Protein AF-A0A963XF82-F1 (afdb_monomer_lite)

Foldseek 3Di:
DLVVLQVLLVLQVVLQCCCCPVVVDHSCQLFFDDPVLLQVLLVVQQVVLLVVLLVLLVVLVVDPLKAFADDPVVLVVCCVRVLVSLLSNLVSLCSPLQSHQLVVQVVPDVDCCRSQQVSQLVQLVVQQDCVQQPLCSVVSSVVSSVLSSVQNVSCVVSRGSSNSSSSSSSVCCSQAAREHDPPPNNNSYRMYGDDDNPVVPCPVSPD

Secondary structure (DSSP, 8-state):
-HHHHHHTHHHHHHHHHHHHHTT---GGGGT-S-HHHHHHHHHHHHHHHHHHHHHHHHHHTTSTTEEE-S-HHHHHHHHHHHHHHHHHHHHHHHIIIIIIIIHHHHTT---HIIIIIHHHHHHHHTT--HHHHGGGHHHHHHHHHHHHHHHHHHHHHHSSSHHHHHHHHHHHHIIIIIEEETTBS-TT-SEEE---TTSSSGGGG--

Sequence (207 aa):
MLTVLYSFGGLALGAMAAVRLVHGRRAGTLFGPDPRAAWRDFVTVVLPLLGFQAFLGALALSDPAVKPGLTLWSFIGYLPFALPGILVQCAAEELVFRGYLQQQLAARVRTPMVWMGLPSAIFAFGHYLPEDFGAGALMIVLWAFVFGCLAADLTARTGSIGAAVAFHMANNVSAMLIVGLAGNLDGLALWTLEVDFDSGEQFAVLL

Structure (mmCIF, N/CA/C/O backbone):
data_AF-A0A963XF82-F1
#
_entry.id   AF-A0A963XF82-F1
#
loop_
_atom_site.group_PDB
_atom_site.id
_atom_site.type_symbol
_atom_site.label_atom_id
_atom_site.label_alt_id
_atom_site.label_comp_id
_atom_site.label_asym_id
_atom_site.label_entity_id
_atom_site.label_seq_id
_atom_site.pdbx_PDB_ins_code
_atom_site.Cartn_x
_atom_site.Cartn_y
_atom_site.Cartn_z
_atom_site.occupancy
_atom_site.B_iso_or_equiv
_atom_site.auth_seq_id
_atom_site.auth_comp_id
_atom_site.auth_asym_id
_atom_site.auth_atom_id
_atom_site.pdbx_PDB_model_num
ATOM 1 N N . MET A 1 1 ? -0.158 5.790 -14.497 1.00 88.88 1 MET A N 1
ATOM 2 C CA . MET A 1 1 ? 0.234 5.286 -13.163 1.00 88.88 1 MET A CA 1
ATOM 3 C C . MET A 1 1 ? 0.001 6.296 -12.040 1.00 88.88 1 MET A C 1
ATOM 5 O O . MET A 1 1 ? -0.862 6.034 -11.218 1.00 88.88 1 MET A O 1
ATOM 9 N N . LEU A 1 2 ? 0.668 7.461 -12.009 1.00 94.44 2 LEU A N 1
ATOM 10 C CA . LEU A 1 2 ? 0.490 8.443 -10.916 1.00 94.44 2 LEU A CA 1
ATOM 11 C C . LEU A 1 2 ? -0.980 8.834 -10.673 1.00 94.44 2 LEU A C 1
ATOM 13 O O . LEU A 1 2 ? -1.448 8.782 -9.541 1.00 94.44 2 LEU A O 1
ATOM 17 N N . THR A 1 3 ? -1.740 9.141 -11.729 1.00 94.88 3 THR A N 1
ATOM 18 C CA . THR A 1 3 ? -3.179 9.449 -11.615 1.00 94.88 3 THR A CA 1
ATOM 19 C C . THR A 1 3 ? -3.977 8.313 -10.974 1.00 94.88 3 THR A C 1
ATOM 21 O O . THR A 1 3 ? -4.862 8.575 -10.166 1.00 94.88 3 THR A O 1
ATOM 24 N N . VAL A 1 4 ? -3.643 7.058 -11.297 1.00 94.56 4 VAL A N 1
ATOM 25 C CA . VAL A 1 4 ? -4.293 5.877 -10.713 1.00 94.56 4 VAL A CA 1
ATOM 26 C C . VAL A 1 4 ? -4.005 5.827 -9.217 1.00 94.56 4 VAL A C 1
ATOM 28 O O . VAL A 1 4 ? -4.952 5.795 -8.441 1.00 94.56 4 VAL A O 1
ATOM 31 N N . LEU A 1 5 ? -2.738 5.942 -8.805 1.00 96.69 5 LEU A N 1
ATOM 32 C CA . LEU A 1 5 ? -2.341 5.939 -7.391 1.00 96.69 5 LEU A CA 1
ATOM 33 C C . LEU A 1 5 ? -3.084 7.006 -6.573 1.00 96.69 5 LEU A C 1
ATOM 35 O O . LEU A 1 5 ? -3.660 6.711 -5.530 1.00 96.69 5 LEU A O 1
ATOM 39 N N . TYR A 1 6 ? -3.147 8.242 -7.072 1.00 97.75 6 TYR A N 1
ATOM 40 C CA . TYR A 1 6 ? -3.839 9.320 -6.361 1.00 97.75 6 TYR A CA 1
ATOM 41 C C . TYR A 1 6 ? -5.370 9.201 -6.390 1.00 97.75 6 TYR A C 1
ATOM 43 O O . TYR A 1 6 ? -6.031 9.716 -5.485 1.00 97.75 6 TYR A O 1
ATOM 51 N N . SER A 1 7 ? -5.953 8.499 -7.370 1.00 97.31 7 SER A N 1
ATOM 52 C CA . SER A 1 7 ? -7.409 8.290 -7.442 1.00 97.31 7 SER A CA 1
ATOM 53 C C . SER A 1 7 ? -7.957 7.502 -6.243 1.00 97.31 7 SER A C 1
ATOM 55 O O . SER A 1 7 ? -9.091 7.739 -5.818 1.00 97.31 7 SER A O 1
ATOM 57 N N . PHE A 1 8 ? -7.124 6.671 -5.601 1.00 97.94 8 PHE A N 1
ATOM 58 C CA . PHE A 1 8 ? -7.457 5.970 -4.356 1.00 97.94 8 PHE A CA 1
ATOM 59 C C . PHE A 1 8 ? -7.751 6.917 -3.183 1.00 97.94 8 PHE A C 1
ATOM 61 O O . PHE A 1 8 ? -8.418 6.524 -2.226 1.00 97.94 8 PHE A O 1
ATOM 68 N N . GLY A 1 9 ? -7.371 8.196 -3.267 1.00 97.75 9 GLY A N 1
ATOM 69 C CA . GLY A 1 9 ? -7.843 9.208 -2.323 1.00 97.75 9 GLY A CA 1
ATOM 70 C C . GLY A 1 9 ? -9.376 9.247 -2.222 1.00 97.75 9 GLY A C 1
ATOM 71 O O . GLY A 1 9 ? -9.916 9.401 -1.127 1.00 97.75 9 GLY A O 1
ATOM 72 N N . GLY A 1 10 ? -10.091 9.012 -3.330 1.00 97.88 10 GLY A N 1
ATOM 73 C CA . GLY A 1 10 ? -11.550 8.884 -3.334 1.00 97.88 10 GLY A CA 1
ATOM 74 C C . GLY A 1 10 ? -12.050 7.701 -2.498 1.00 97.88 10 GLY A C 1
ATOM 75 O O . GLY A 1 10 ? -13.016 7.847 -1.748 1.00 97.88 10 GLY A O 1
ATOM 76 N N . LEU A 1 11 ? -11.349 6.564 -2.549 1.00 97.12 11 LEU A N 1
ATOM 77 C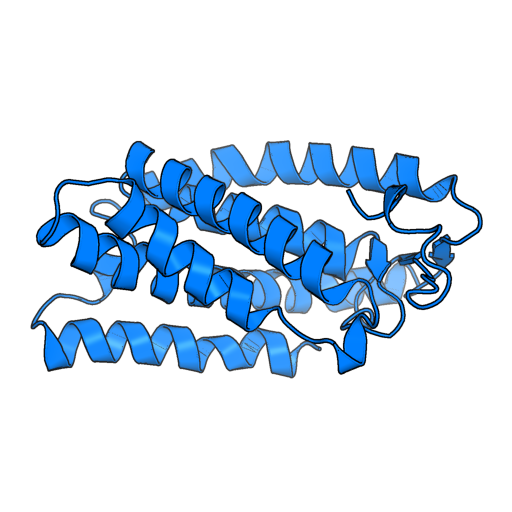 CA . LEU A 1 11 ? -11.645 5.378 -1.742 1.00 97.12 11 LEU A CA 1
ATOM 78 C C . LEU A 1 11 ? -11.485 5.672 -0.240 1.00 97.12 11 LEU A C 1
ATOM 80 O O . LEU A 1 11 ? -12.387 5.382 0.552 1.00 97.12 11 LEU A O 1
ATOM 84 N N . ALA A 1 12 ? -10.384 6.326 0.146 1.00 97.62 12 ALA A N 1
ATOM 85 C CA . ALA A 1 12 ? -10.149 6.737 1.531 1.00 97.62 12 ALA A CA 1
ATOM 86 C C . ALA A 1 12 ? -11.244 7.691 2.035 1.00 97.62 12 ALA A C 1
ATOM 88 O O . ALA A 1 12 ? -11.812 7.488 3.112 1.00 97.62 12 ALA A O 1
ATOM 89 N N . LEU A 1 13 ? -11.578 8.716 1.243 1.00 98.19 13 LEU A N 1
ATOM 90 C CA . LEU A 1 13 ? -12.639 9.671 1.569 1.00 98.19 13 LEU A CA 1
ATOM 91 C C . LEU A 1 13 ? -14.003 8.984 1.691 1.00 98.19 13 LEU A C 1
ATOM 93 O O . LEU A 1 13 ? -14.753 9.299 2.615 1.00 98.19 13 LEU A O 1
ATOM 97 N N . GLY A 1 14 ? -14.300 8.015 0.822 1.00 98.00 14 GLY A N 1
ATOM 98 C CA . GLY A 1 14 ? -15.520 7.212 0.871 1.00 98.00 14 GLY A CA 1
ATOM 99 C C . GLY A 1 14 ? -15.669 6.454 2.190 1.00 98.00 14 GLY A C 1
ATOM 100 O O . GLY A 1 14 ? -16.706 6.553 2.846 1.00 98.00 14 GLY A O 1
ATOM 101 N N . ALA A 1 15 ? -14.621 5.770 2.648 1.00 97.50 15 ALA A N 1
ATOM 102 C CA . ALA A 1 15 ? -14.649 5.063 3.929 1.00 97.50 15 ALA A CA 1
ATOM 103 C C . ALA A 1 15 ? -14.729 6.013 5.139 1.00 97.50 15 ALA A C 1
ATOM 105 O O . ALA A 1 15 ? -15.480 5.758 6.088 1.00 97.50 15 ALA A O 1
ATOM 106 N N . MET A 1 16 ? -14.031 7.154 5.098 1.00 98.25 16 MET A N 1
ATOM 107 C CA . MET A 1 16 ? -14.155 8.194 6.128 1.00 98.25 16 MET A CA 1
ATOM 108 C C . MET A 1 16 ? -15.559 8.810 6.175 1.00 98.25 16 MET A C 1
ATOM 110 O O . MET A 1 16 ? -1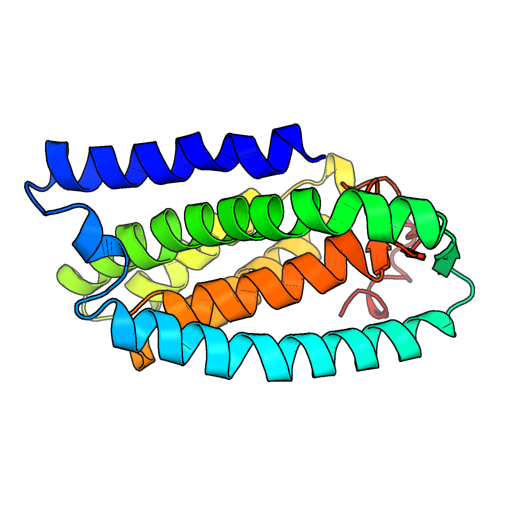6.065 9.111 7.260 1.00 98.25 16 MET A O 1
ATOM 114 N N . ALA A 1 17 ? -16.196 9.007 5.021 1.00 98.31 17 ALA A N 1
ATOM 115 C CA . ALA A 1 17 ? -17.574 9.469 4.939 1.00 98.31 17 ALA A CA 1
ATOM 116 C C . ALA A 1 17 ? -18.528 8.398 5.480 1.00 98.31 17 ALA A C 1
ATOM 118 O O . ALA A 1 17 ? -19.347 8.703 6.343 1.00 98.31 17 ALA A O 1
ATOM 119 N N . ALA A 1 18 ? -18.366 7.137 5.076 1.00 97.75 18 ALA A N 1
ATOM 120 C CA . ALA A 1 18 ? -19.187 6.027 5.545 1.00 97.75 18 ALA A CA 1
ATOM 121 C C . ALA A 1 18 ? -19.138 5.881 7.073 1.00 97.75 18 ALA A C 1
ATOM 123 O O . ALA A 1 18 ? -20.179 5.746 7.716 1.00 97.75 18 ALA A O 1
ATOM 124 N N . VAL A 1 19 ? -17.956 5.960 7.696 1.00 97.62 19 VAL A N 1
ATOM 125 C CA . VAL A 1 19 ? -17.850 5.842 9.161 1.00 97.62 19 VAL A CA 1
ATOM 126 C C . VAL A 1 19 ? -18.487 7.024 9.903 1.00 97.62 19 VAL A C 1
ATOM 128 O O . VAL A 1 19 ? -19.066 6.831 10.974 1.00 97.62 19 VAL A O 1
ATOM 131 N N . ARG A 1 20 ? -18.429 8.235 9.334 1.00 97.81 20 ARG A N 1
ATOM 132 C CA . ARG A 1 20 ? -19.058 9.421 9.931 1.00 97.81 20 ARG A CA 1
ATOM 133 C C . ARG A 1 20 ? -20.571 9.423 9.757 1.00 97.81 20 ARG A C 1
ATOM 135 O O . ARG A 1 20 ? -21.281 9.652 10.728 1.00 97.81 20 ARG A O 1
ATOM 142 N N . LEU A 1 21 ? -21.043 9.187 8.537 1.00 98.00 21 LEU A N 1
ATOM 143 C CA . LEU A 1 21 ? -22.443 9.362 8.155 1.00 98.00 21 LEU A CA 1
ATOM 144 C C . LEU A 1 21 ? -23.312 8.168 8.554 1.00 98.00 21 LEU A C 1
ATOM 146 O O . LEU A 1 21 ? -24.436 8.365 8.998 1.00 98.00 21 LEU A O 1
ATOM 150 N N . VAL A 1 22 ? -22.798 6.941 8.425 1.00 97.00 22 VAL A N 1
ATOM 151 C CA . VAL A 1 22 ? -23.569 5.721 8.724 1.00 97.00 22 VAL A CA 1
ATOM 152 C C . VAL A 1 22 ? -23.396 5.297 10.180 1.00 97.00 22 VAL A C 1
ATOM 154 O O . VAL A 1 22 ? -24.353 4.873 10.818 1.00 97.00 22 VAL A O 1
ATOM 157 N N . HIS A 1 23 ? -22.178 5.411 10.721 1.00 96.38 23 HIS A N 1
ATOM 158 C CA . HIS A 1 23 ? -21.848 4.878 12.051 1.00 96.38 23 HIS A CA 1
ATOM 159 C C . HIS A 1 23 ? -21.713 5.950 13.138 1.00 96.38 23 HIS A C 1
ATOM 161 O O . HIS A 1 23 ? -21.483 5.603 14.294 1.00 96.38 23 HIS A O 1
ATOM 167 N N . GLY A 1 24 ? -21.800 7.242 12.798 1.00 96.44 24 GLY A N 1
ATOM 168 C CA . GLY A 1 24 ? -21.689 8.344 13.765 1.00 96.44 24 GLY A CA 1
ATOM 169 C C . GLY A 1 24 ? -20.325 8.447 14.464 1.00 96.44 24 GLY A C 1
ATOM 170 O O . GLY A 1 24 ? -20.202 9.107 15.495 1.00 96.44 24 GLY A O 1
ATOM 171 N N . ARG A 1 25 ? -19.282 7.790 13.939 1.00 96.12 25 ARG A N 1
ATOM 172 C CA . ARG A 1 25 ? -17.941 7.753 14.543 1.00 96.12 25 ARG A CA 1
ATOM 173 C C . ARG A 1 25 ? -17.012 8.753 13.865 1.00 96.12 25 ARG A C 1
ATOM 175 O O . ARG A 1 25 ? -17.108 9.025 12.672 1.00 96.12 25 ARG A O 1
ATOM 182 N N . ARG A 1 26 ? -16.038 9.279 14.611 1.00 96.81 26 ARG A N 1
ATOM 183 C CA . ARG A 1 26 ? -14.998 10.153 14.040 1.00 96.81 26 ARG A CA 1
ATOM 184 C C . ARG A 1 26 ? -14.152 9.367 13.029 1.00 96.81 26 ARG A C 1
ATOM 186 O O . ARG A 1 26 ? -13.674 8.285 13.361 1.00 96.81 26 ARG A O 1
ATOM 193 N N . ALA A 1 27 ? -13.884 9.942 11.852 1.00 97.00 27 ALA A N 1
ATOM 194 C CA . ALA A 1 27 ? -13.068 9.295 10.813 1.00 97.00 27 ALA A CA 1
ATOM 195 C C . ALA A 1 27 ? -11.676 8.857 11.297 1.00 97.00 27 ALA A C 1
ATOM 197 O O . ALA A 1 27 ? -11.197 7.801 10.904 1.00 97.00 27 ALA A O 1
ATOM 198 N N . GLY A 1 28 ? -11.070 9.614 12.220 1.00 96.19 28 GLY A N 1
ATOM 199 C CA . GLY A 1 28 ? -9.778 9.265 12.819 1.00 96.19 28 GLY A CA 1
ATOM 200 C C . GLY A 1 28 ? -9.749 7.882 13.484 1.00 96.19 28 GLY A C 1
ATOM 201 O O . GLY A 1 28 ? -8.699 7.260 13.548 1.00 96.19 28 GLY A O 1
ATOM 202 N N . THR A 1 29 ? -10.903 7.351 13.904 1.00 96.75 29 THR A N 1
ATOM 203 C CA . THR A 1 29 ? -10.989 6.025 14.538 1.00 96.75 29 THR A CA 1
ATOM 204 C C . THR A 1 29 ? -10.711 4.855 13.589 1.00 96.75 29 THR A C 1
ATOM 206 O O . THR A 1 29 ? -10.550 3.737 14.072 1.00 96.75 29 THR A O 1
ATOM 209 N N . LEU A 1 30 ? -10.653 5.098 12.274 1.00 97.56 30 LEU A N 1
ATOM 210 C CA . LEU A 1 30 ? -10.249 4.100 11.279 1.00 97.56 30 LEU A CA 1
ATOM 211 C C . LEU A 1 30 ? -8.735 3.854 11.283 1.00 97.56 30 LEU A C 1
ATOM 213 O O . LEU A 1 30 ? -8.286 2.810 10.830 1.00 97.56 30 LEU A O 1
ATOM 217 N N . PHE A 1 31 ? -7.947 4.801 11.797 1.00 97.75 31 PHE A N 1
ATOM 218 C CA . PHE A 1 31 ? -6.489 4.691 11.825 1.00 97.75 31 PHE A CA 1
ATOM 219 C C . PHE A 1 31 ? -5.971 3.963 13.070 1.00 97.75 31 PHE A C 1
ATOM 221 O O . PHE A 1 31 ? -4.854 3.453 13.060 1.00 97.75 31 PHE A O 1
ATOM 228 N N . GLY A 1 32 ? -6.778 3.913 14.131 1.00 95.88 32 GLY A N 1
ATOM 229 C CA . GLY A 1 32 ? -6.395 3.451 15.464 1.00 95.88 32 GLY A CA 1
ATOM 230 C C . GLY A 1 32 ? -6.639 4.526 16.535 1.00 95.88 32 GLY A C 1
ATOM 231 O O . GLY A 1 32 ? -7.024 5.652 16.209 1.00 95.88 32 GLY A O 1
ATOM 232 N N . PRO A 1 33 ? -6.464 4.192 17.825 1.00 94.75 33 PRO A N 1
ATOM 233 C CA . PRO A 1 33 ? -6.745 5.106 18.934 1.00 94.75 33 PRO A CA 1
ATOM 234 C C . PRO A 1 33 ? -5.665 6.181 19.138 1.00 94.75 33 PRO A C 1
ATOM 236 O O . PRO A 1 33 ? -5.992 7.277 19.590 1.00 94.75 33 PRO A O 1
ATOM 239 N N . ASP A 1 34 ? -4.404 5.890 18.799 1.00 95.62 34 ASP A N 1
ATOM 240 C CA . ASP A 1 34 ? -3.268 6.806 18.950 1.00 95.62 34 ASP A CA 1
ATOM 241 C C . ASP A 1 34 ? -2.507 6.977 17.618 1.00 95.62 34 ASP A C 1
ATOM 243 O O . ASP A 1 34 ? -1.802 6.061 17.184 1.00 95.62 34 ASP A O 1
ATOM 247 N N . PRO A 1 35 ? -2.595 8.156 16.972 1.00 94.50 35 PRO A N 1
ATOM 248 C CA . PRO A 1 35 ? -1.847 8.454 15.753 1.00 94.50 35 PRO A CA 1
ATOM 249 C C . PRO A 1 35 ? -0.325 8.365 15.918 1.00 94.50 35 PRO A C 1
ATOM 251 O O . PRO A 1 35 ? 0.372 8.057 14.953 1.00 94.50 35 PRO A O 1
ATOM 254 N N . ARG A 1 36 ? 0.212 8.629 17.119 1.00 96.38 36 ARG A N 1
ATOM 255 C CA . ARG A 1 36 ? 1.659 8.551 17.373 1.00 96.38 36 ARG A CA 1
ATOM 256 C C . ARG A 1 36 ? 2.132 7.105 17.391 1.00 96.38 36 ARG A C 1
ATOM 258 O O . ARG A 1 36 ? 3.165 6.812 16.795 1.00 96.38 36 ARG A O 1
ATOM 265 N N . ALA A 1 37 ? 1.371 6.211 18.023 1.00 96.38 37 ALA A N 1
ATOM 266 C CA . ALA A 1 37 ? 1.625 4.776 17.967 1.00 96.38 37 ALA A CA 1
ATOM 267 C C . ALA A 1 37 ? 1.528 4.249 16.529 1.00 96.38 37 ALA A C 1
ATOM 269 O O . ALA A 1 37 ? 2.451 3.583 16.076 1.00 96.38 37 ALA A O 1
ATOM 270 N N . ALA A 1 38 ? 0.489 4.635 15.779 1.00 97.19 38 ALA A N 1
ATOM 271 C CA . ALA A 1 38 ? 0.344 4.240 14.376 1.00 97.19 38 ALA A CA 1
ATOM 272 C C . ALA A 1 38 ? 1.539 4.688 13.517 1.00 97.19 38 ALA A C 1
ATOM 274 O O . ALA A 1 38 ? 2.069 3.907 12.730 1.00 97.19 38 ALA A O 1
ATOM 275 N N . TRP A 1 39 ? 2.001 5.929 13.695 1.00 97.31 39 TRP A N 1
ATOM 276 C CA . TRP A 1 39 ? 3.180 6.437 12.995 1.00 97.31 39 TRP A CA 1
ATOM 277 C C . TRP A 1 39 ? 4.467 5.712 13.401 1.00 97.31 39 TRP A C 1
ATOM 279 O O . TRP A 1 39 ? 5.271 5.355 12.542 1.00 97.31 39 TRP A O 1
ATOM 289 N N . ARG A 1 40 ? 4.663 5.462 14.700 1.00 97.31 40 ARG A N 1
ATOM 290 C CA . ARG A 1 40 ? 5.807 4.688 15.192 1.00 97.31 40 ARG A CA 1
ATOM 291 C C . ARG A 1 40 ? 5.824 3.301 14.556 1.00 97.31 40 ARG A C 1
ATOM 293 O O . ARG A 1 40 ? 6.847 2.916 14.005 1.00 97.31 40 ARG A O 1
ATOM 300 N N . ASP A 1 41 ? 4.701 2.590 14.596 1.00 97.88 41 ASP A N 1
ATOM 301 C CA . ASP A 1 41 ? 4.595 1.234 14.063 1.00 97.88 41 ASP A CA 1
ATOM 302 C C . ASP A 1 41 ? 4.809 1.223 12.537 1.00 97.88 41 ASP A C 1
ATOM 304 O O . ASP A 1 41 ? 5.484 0.334 12.023 1.00 97.88 41 ASP A O 1
ATOM 308 N N . PHE A 1 42 ? 4.334 2.253 11.821 1.00 98.44 42 PHE A N 1
ATOM 309 C CA . PHE A 1 42 ? 4.646 2.452 10.402 1.00 98.44 42 PHE A CA 1
ATOM 310 C C . PHE A 1 42 ? 6.161 2.551 10.164 1.00 98.44 42 PHE A C 1
ATOM 312 O O . PHE A 1 42 ? 6.713 1.787 9.375 1.00 98.44 42 PHE A O 1
ATOM 319 N N . VAL A 1 43 ? 6.858 3.449 10.870 1.00 97.31 43 VAL A N 1
ATOM 320 C CA . VAL A 1 43 ? 8.309 3.651 10.694 1.00 97.31 43 VAL A CA 1
ATOM 321 C C . VAL A 1 43 ? 9.102 2.400 11.082 1.00 97.31 43 VAL A C 1
ATOM 323 O O . VAL A 1 43 ? 10.043 2.028 10.381 1.00 97.31 43 VAL A O 1
ATOM 326 N N . THR A 1 44 ? 8.713 1.729 12.170 1.00 96.38 44 THR A N 1
ATOM 327 C CA . THR A 1 44 ? 9.352 0.492 12.641 1.00 96.38 44 THR A CA 1
ATOM 328 C C . THR A 1 44 ? 9.264 -0.630 11.610 1.00 96.38 44 THR A C 1
ATOM 330 O O . THR A 1 44 ? 10.205 -1.410 11.495 1.00 96.38 44 THR A O 1
ATOM 333 N N . VAL A 1 45 ? 8.168 -0.711 10.853 1.00 96.94 45 VAL A N 1
ATOM 334 C CA . VAL A 1 45 ? 7.936 -1.785 9.878 1.00 96.94 45 VAL A CA 1
ATOM 335 C C . VAL A 1 45 ? 8.468 -1.431 8.487 1.00 96.94 45 VAL A C 1
ATOM 337 O O . VAL A 1 45 ? 9.056 -2.286 7.828 1.00 96.94 45 VAL A O 1
ATOM 340 N N . VAL A 1 46 ? 8.316 -0.184 8.030 1.00 97.25 46 VAL A N 1
ATOM 341 C CA . VAL A 1 46 ? 8.608 0.180 6.631 1.00 97.25 46 VAL A CA 1
ATOM 342 C C . VAL A 1 46 ? 10.099 0.085 6.303 1.00 97.25 46 VAL A C 1
ATOM 344 O O . VAL A 1 46 ? 10.460 -0.446 5.260 1.00 97.25 46 VAL A O 1
ATOM 347 N N . LEU A 1 47 ? 10.984 0.543 7.193 1.00 93.25 47 LEU A N 1
ATOM 348 C CA . LEU A 1 47 ? 12.427 0.571 6.936 1.00 93.25 47 LEU A CA 1
ATOM 349 C C . LEU A 1 47 ? 13.049 -0.827 6.767 1.00 93.25 47 LEU A C 1
ATOM 351 O O . LEU A 1 47 ? 13.710 -1.044 5.748 1.00 93.25 47 LEU A O 1
ATOM 355 N N . PRO A 1 48 ? 12.859 -1.789 7.698 1.00 95.81 48 PRO A N 1
ATOM 356 C CA . PRO A 1 48 ? 13.418 -3.127 7.522 1.00 95.81 48 PRO A CA 1
ATOM 357 C C . PRO A 1 48 ? 12.813 -3.850 6.317 1.00 95.81 48 PRO A C 1
ATOM 359 O O . PRO A 1 48 ? 13.540 -4.551 5.618 1.00 95.81 48 PRO A O 1
ATOM 362 N N . LEU A 1 49 ? 11.522 -3.652 6.029 1.00 95.62 49 LEU A N 1
ATOM 363 C CA . LEU A 1 49 ? 10.893 -4.273 4.865 1.00 95.62 49 LEU A CA 1
ATOM 364 C C . LEU A 1 49 ? 11.389 -3.684 3.549 1.00 95.62 49 LEU A C 1
ATOM 366 O O . LEU A 1 49 ? 11.651 -4.448 2.631 1.00 95.62 49 LEU A O 1
ATOM 370 N N . LEU A 1 50 ? 11.582 -2.367 3.450 1.00 93.75 50 LEU A N 1
ATOM 371 C CA . LEU A 1 50 ? 12.200 -1.767 2.266 1.00 93.75 50 LEU A CA 1
ATOM 372 C C . LEU A 1 50 ? 13.628 -2.283 2.060 1.00 93.75 50 LEU A C 1
ATOM 374 O O . LEU A 1 50 ? 14.005 -2.580 0.931 1.00 93.75 50 LEU A O 1
ATOM 378 N N . GLY A 1 51 ? 14.405 -2.438 3.137 1.00 92.12 51 GLY A N 1
ATOM 379 C CA . GLY A 1 51 ? 15.740 -3.037 3.065 1.00 92.12 51 GLY A CA 1
ATOM 380 C C . GLY A 1 51 ? 15.709 -4.491 2.587 1.00 92.12 51 GLY A C 1
ATOM 381 O O . GLY A 1 51 ? 16.476 -4.865 1.702 1.00 92.12 51 GLY A O 1
ATOM 382 N N . PHE A 1 52 ? 14.793 -5.296 3.128 1.00 93.31 52 PHE A N 1
ATOM 383 C CA . PHE A 1 52 ? 14.599 -6.684 2.712 1.00 93.31 52 PHE A CA 1
ATOM 384 C C . PHE A 1 52 ? 14.144 -6.792 1.250 1.00 93.31 52 PHE A C 1
ATOM 386 O O . PHE A 1 52 ? 14.720 -7.560 0.488 1.00 93.31 52 PHE A O 1
ATOM 393 N N . GLN A 1 53 ? 13.180 -5.972 0.829 1.00 91.81 53 GLN A N 1
ATOM 394 C CA . GLN A 1 53 ? 12.683 -5.950 -0.546 1.00 91.81 53 GLN A CA 1
ATOM 395 C C . GLN A 1 53 ? 13.743 -5.469 -1.541 1.00 91.81 53 GLN A C 1
ATOM 397 O O . GLN A 1 53 ? 13.871 -6.031 -2.623 1.00 91.81 53 GLN A O 1
ATOM 402 N N . ALA A 1 54 ? 14.561 -4.480 -1.172 1.00 89.62 54 ALA A N 1
ATOM 403 C CA . ALA A 1 54 ? 15.694 -4.060 -1.993 1.00 89.62 54 ALA A CA 1
ATOM 404 C C . ALA A 1 54 ? 16.737 -5.178 -2.144 1.00 89.62 54 ALA A C 1
ATOM 406 O O . ALA A 1 54 ? 17.292 -5.355 -3.227 1.00 89.62 54 ALA A O 1
ATOM 407 N N . PHE A 1 55 ? 16.981 -5.954 -1.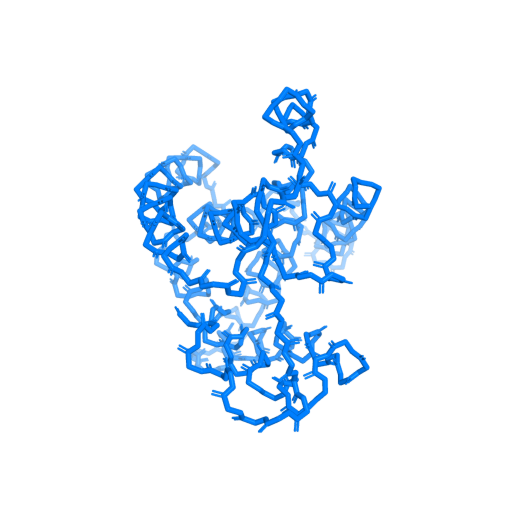082 1.00 91.12 55 PHE A N 1
ATOM 408 C CA . PHE A 1 55 ? 17.841 -7.133 -1.147 1.00 91.12 55 PHE A CA 1
ATOM 409 C C . PHE A 1 55 ? 17.273 -8.200 -2.094 1.00 91.12 55 PHE A C 1
ATOM 411 O O . PHE A 1 55 ? 17.998 -8.661 -2.972 1.00 91.12 55 PHE A O 1
ATOM 418 N N . LEU A 1 56 ? 15.985 -8.544 -1.979 1.00 90.50 56 LEU A N 1
ATOM 419 C CA . LEU A 1 56 ? 15.334 -9.489 -2.895 1.00 90.50 56 LEU A CA 1
ATOM 420 C C . LEU A 1 56 ? 15.353 -8.990 -4.346 1.00 90.50 56 LEU A C 1
ATOM 422 O O . LEU A 1 56 ? 15.727 -9.736 -5.247 1.00 90.50 56 LEU A O 1
ATOM 426 N N . GLY A 1 57 ? 15.044 -7.711 -4.570 1.00 88.62 57 GLY A N 1
ATOM 427 C CA . GLY A 1 57 ? 15.107 -7.093 -5.892 1.00 88.62 57 GLY A CA 1
ATOM 428 C C . GLY A 1 57 ? 16.508 -7.149 -6.502 1.00 88.62 57 GLY A C 1
ATOM 429 O O . GLY A 1 57 ? 16.644 -7.414 -7.691 1.00 88.62 57 GLY A O 1
ATOM 430 N N . ALA A 1 58 ? 17.562 -6.983 -5.696 1.00 89.69 58 ALA A N 1
ATOM 431 C CA . ALA A 1 58 ? 18.939 -7.135 -6.163 1.00 89.69 58 ALA A CA 1
ATOM 432 C C . ALA A 1 58 ? 19.269 -8.578 -6.585 1.00 89.69 58 ALA A C 1
ATOM 434 O O . ALA A 1 58 ? 19.998 -8.767 -7.557 1.00 89.69 58 ALA A O 1
ATOM 435 N N . LEU A 1 59 ? 18.725 -9.589 -5.894 1.00 89.75 59 LEU A N 1
ATOM 436 C CA . LEU A 1 59 ? 18.861 -10.991 -6.307 1.00 89.75 59 LEU A CA 1
ATOM 437 C C . LEU A 1 59 ? 18.128 -11.261 -7.629 1.00 89.75 59 LEU A C 1
ATOM 439 O O . LEU A 1 59 ? 18.667 -11.957 -8.492 1.00 89.75 59 LEU A O 1
ATOM 443 N N . ALA A 1 60 ? 16.948 -10.662 -7.815 1.00 89.44 60 ALA A N 1
ATOM 444 C CA . ALA A 1 60 ? 16.150 -10.804 -9.032 1.00 89.44 60 ALA A CA 1
ATOM 445 C C . ALA A 1 60 ? 16.861 -10.270 -10.289 1.00 89.44 60 ALA A C 1
ATOM 447 O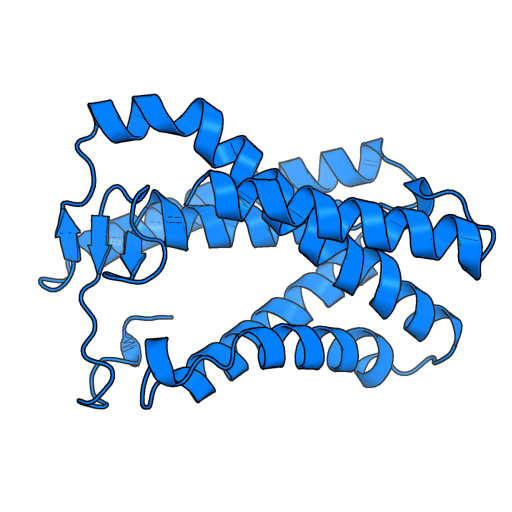 O . ALA A 1 60 ? 16.628 -10.782 -11.376 1.00 89.44 60 ALA A O 1
ATOM 448 N N . LEU A 1 61 ? 17.797 -9.318 -10.163 1.00 90.62 61 LEU A N 1
ATOM 449 C CA . LEU A 1 61 ? 18.573 -8.801 -11.306 1.00 90.62 61 LEU A CA 1
ATOM 450 C C . LEU A 1 61 ? 19.471 -9.850 -11.982 1.00 90.62 61 LEU A C 1
ATOM 452 O O . LEU A 1 61 ? 20.016 -9.587 -13.053 1.00 90.62 61 LEU A O 1
ATOM 456 N N . SER A 1 62 ? 19.669 -11.011 -11.354 1.00 90.31 62 SER A N 1
ATOM 457 C CA . SER A 1 62 ? 20.373 -12.136 -11.975 1.00 90.31 62 SER A CA 1
ATOM 458 C C . SER A 1 62 ? 19.520 -12.903 -12.992 1.00 90.31 62 SER A C 1
ATOM 460 O O . SER A 1 62 ? 20.075 -13.663 -13.787 1.00 90.31 62 SER A O 1
ATOM 462 N N . ASP A 1 63 ? 18.201 -12.694 -12.994 1.00 90.44 63 ASP A N 1
ATOM 463 C CA . ASP A 1 63 ? 17.279 -13.327 -13.928 1.00 90.44 63 ASP A CA 1
ATOM 464 C C . ASP A 1 63 ? 17.351 -12.649 -15.315 1.00 90.44 63 ASP A C 1
ATOM 466 O O . ASP A 1 63 ? 17.117 -11.441 -15.428 1.00 90.44 63 ASP A O 1
ATOM 470 N N . PRO A 1 64 ? 17.637 -13.397 -16.400 1.00 90.62 64 PRO A N 1
ATOM 471 C CA . PRO A 1 64 ? 17.639 -12.863 -17.760 1.00 90.62 64 PRO A CA 1
ATOM 472 C C . PRO A 1 64 ? 16.307 -12.251 -18.220 1.00 90.62 64 PRO A C 1
ATOM 474 O O . PRO A 1 64 ? 16.314 -11.469 -19.178 1.00 90.62 64 PRO A O 1
ATOM 477 N N . ALA A 1 65 ? 15.183 -12.609 -17.595 1.00 91.12 65 ALA A N 1
ATOM 478 C CA . ALA A 1 65 ? 13.860 -12.047 -17.860 1.00 91.12 65 ALA A CA 1
ATOM 479 C C . ALA A 1 65 ? 13.690 -10.624 -17.300 1.00 91.12 65 ALA A C 1
ATOM 481 O O . ALA A 1 65 ? 12.765 -9.915 -17.695 1.00 91.12 65 ALA A O 1
ATOM 482 N N . VAL A 1 66 ? 14.592 -10.169 -16.423 1.00 94.38 66 VAL A N 1
ATOM 483 C CA . VAL A 1 66 ? 14.576 -8.799 -15.905 1.00 94.38 66 VAL A CA 1
ATOM 484 C C . VAL A 1 66 ? 15.267 -7.850 -16.885 1.00 94.38 66 VAL A C 1
ATOM 486 O O . VAL A 1 66 ? 16.448 -7.988 -17.214 1.00 94.38 66 VAL A O 1
ATOM 489 N N . LYS A 1 67 ? 14.521 -6.851 -17.358 1.00 95.50 67 LYS A N 1
ATOM 490 C CA . LYS A 1 67 ? 14.954 -5.826 -18.314 1.00 95.50 67 LYS A CA 1
ATOM 491 C C . LYS A 1 67 ? 14.980 -4.436 -17.672 1.00 95.50 67 LYS A C 1
ATOM 493 O O . LYS A 1 67 ? 14.207 -4.173 -16.748 1.00 95.50 67 LYS A O 1
ATOM 498 N N . PRO A 1 68 ? 15.837 -3.513 -18.146 1.00 95.38 68 PRO A N 1
ATOM 499 C CA . PRO A 1 68 ? 15.802 -2.122 -17.699 1.00 95.38 68 PRO A CA 1
ATOM 500 C C . PRO A 1 68 ? 14.435 -1.470 -17.953 1.00 95.38 68 PRO A C 1
ATOM 502 O O . PRO A 1 68 ? 13.900 -1.579 -19.053 1.00 95.38 68 PRO A O 1
ATOM 505 N N . GLY A 1 69 ? 13.909 -0.768 -16.949 1.00 95.62 69 GLY A N 1
ATOM 506 C CA . GLY A 1 69 ? 12.728 0.086 -17.058 1.00 95.62 69 GLY A CA 1
ATOM 507 C C . GLY A 1 69 ? 13.127 1.547 -17.280 1.00 95.62 69 GLY A C 1
ATOM 508 O O . GLY A 1 69 ? 13.777 1.900 -18.268 1.00 95.62 69 GLY A O 1
ATOM 509 N N . LEU A 1 70 ? 12.753 2.425 -16.347 1.00 96.44 70 LEU A N 1
ATOM 510 C CA . LEU A 1 70 ? 13.156 3.831 -16.374 1.00 96.44 70 LEU A CA 1
ATOM 511 C C . LEU A 1 70 ? 14.677 4.006 -16.267 1.00 96.44 70 LEU A C 1
ATOM 513 O O . LEU A 1 70 ? 15.371 3.286 -15.553 1.00 96.44 70 LEU A O 1
ATOM 517 N N . THR A 1 71 ? 15.195 5.071 -16.887 1.00 97.06 71 THR A N 1
ATOM 518 C CA . THR A 1 71 ? 16.555 5.531 -16.569 1.00 97.06 71 THR A CA 1
ATOM 519 C C . THR A 1 71 ? 16.635 5.956 -15.101 1.00 97.06 71 THR A C 1
ATOM 521 O O . THR A 1 71 ? 15.665 6.490 -14.557 1.00 97.06 71 THR A O 1
ATOM 524 N N . LEU A 1 72 ? 17.806 5.808 -14.474 1.00 95.88 72 LEU A N 1
ATOM 525 C CA . LEU A 1 72 ? 18.014 6.206 -13.075 1.00 95.88 72 LEU A CA 1
ATOM 526 C C . LEU A 1 72 ? 17.596 7.664 -12.804 1.00 95.88 72 LEU A C 1
ATOM 528 O O . LEU A 1 72 ? 16.997 7.957 -11.773 1.00 95.88 72 LEU A O 1
ATOM 532 N N . TRP A 1 73 ? 17.865 8.580 -13.737 1.00 97.31 73 TRP A N 1
ATOM 533 C CA . TRP A 1 73 ? 17.510 9.993 -13.584 1.00 97.31 73 TRP A CA 1
ATOM 534 C C . TRP A 1 73 ? 16.006 10.238 -13.677 1.00 97.31 73 TRP A C 1
ATOM 536 O O . TRP A 1 73 ? 15.463 10.994 -12.873 1.00 97.31 73 TRP A O 1
ATOM 546 N N . SER A 1 74 ? 15.321 9.579 -14.616 1.00 97.12 74 SER A N 1
ATOM 547 C CA . SER A 1 74 ? 13.858 9.629 -14.700 1.00 97.12 74 SER A CA 1
ATOM 548 C C . SER A 1 74 ? 13.224 9.036 -13.444 1.00 97.12 74 SER A C 1
ATOM 550 O O . SER A 1 74 ? 12.328 9.648 -12.869 1.00 97.12 74 SER A O 1
ATOM 552 N N . PHE A 1 75 ? 13.730 7.891 -12.984 1.00 97.25 75 PHE A N 1
ATOM 553 C CA . PHE A 1 75 ? 13.291 7.232 -11.760 1.00 97.25 75 PHE A CA 1
ATOM 554 C C . PHE A 1 75 ? 13.391 8.166 -10.546 1.00 97.25 75 PHE A C 1
ATOM 556 O O . PHE A 1 75 ? 12.386 8.439 -9.891 1.00 97.25 75 PHE A O 1
ATOM 563 N N . ILE A 1 76 ? 14.573 8.749 -10.306 1.00 97.56 76 ILE A N 1
ATOM 564 C CA . ILE A 1 76 ? 14.791 9.724 -9.225 1.00 97.56 76 ILE A CA 1
ATOM 565 C C . ILE A 1 76 ? 13.858 10.933 -9.375 1.00 97.56 76 ILE A C 1
ATOM 567 O O . ILE A 1 76 ? 13.299 11.397 -8.383 1.00 97.56 76 ILE A O 1
ATOM 571 N N . GLY A 1 77 ? 13.651 11.422 -10.602 1.00 98.00 77 GLY A N 1
ATOM 572 C CA . GLY A 1 77 ? 12.741 12.531 -10.887 1.00 98.00 77 GLY A CA 1
ATOM 573 C C . GLY A 1 77 ? 11.278 12.242 -10.532 1.00 98.00 77 GLY A C 1
ATOM 574 O O . GLY A 1 77 ? 10.563 13.155 -10.119 1.00 98.00 77 GLY A O 1
ATOM 575 N N . TYR A 1 78 ? 10.834 10.985 -10.636 1.00 97.62 78 TYR A N 1
ATOM 576 C CA . TYR A 1 78 ? 9.469 10.583 -10.291 1.00 97.62 78 TYR A CA 1
ATOM 577 C C . TYR A 1 78 ? 9.270 10.215 -8.817 1.00 97.62 78 TYR A C 1
ATOM 579 O O . TYR A 1 78 ? 8.138 10.312 -8.339 1.00 97.62 78 TYR A O 1
ATOM 587 N N . LEU A 1 79 ? 10.320 9.842 -8.072 1.00 97.31 79 LEU A N 1
ATOM 588 C CA . LEU A 1 79 ? 10.213 9.435 -6.660 1.00 97.31 79 LEU A CA 1
ATOM 589 C C . LEU A 1 79 ? 9.410 10.405 -5.766 1.00 97.31 79 LEU A C 1
ATOM 591 O O . LEU A 1 79 ? 8.576 9.915 -4.997 1.00 97.31 79 LEU A O 1
ATOM 595 N N . PRO A 1 80 ? 9.567 11.746 -5.868 1.00 98.12 80 PRO A N 1
ATOM 596 C CA . PRO A 1 80 ? 8.792 12.694 -5.062 1.00 98.12 80 PRO A CA 1
ATOM 597 C C . PRO A 1 80 ? 7.276 12.636 -5.291 1.00 98.12 80 PRO A C 1
ATOM 599 O O . PRO A 1 80 ? 6.519 13.086 -4.437 1.00 98.12 80 PRO A O 1
ATOM 602 N N . PHE A 1 81 ? 6.827 12.084 -6.421 1.00 98.06 81 PHE A N 1
ATOM 603 C CA . PHE A 1 81 ? 5.412 11.914 -6.765 1.00 98.06 81 PHE A CA 1
ATOM 604 C C . PHE A 1 81 ? 4.955 10.463 -6.581 1.00 98.06 81 PHE A C 1
ATOM 606 O O . PHE A 1 81 ? 3.839 10.204 -6.137 1.00 98.06 81 PHE A O 1
ATOM 613 N N . ALA A 1 82 ? 5.832 9.505 -6.883 1.00 97.81 82 ALA A N 1
ATOM 614 C CA . ALA A 1 82 ? 5.543 8.085 -6.782 1.00 97.81 82 ALA A CA 1
ATOM 615 C C . ALA A 1 82 ? 5.341 7.643 -5.328 1.00 97.81 82 ALA A C 1
ATOM 617 O O . ALA A 1 82 ? 4.327 7.023 -5.021 1.00 97.81 82 ALA A O 1
ATOM 618 N N . LEU A 1 83 ? 6.253 8.005 -4.415 1.00 97.88 83 LEU A N 1
ATOM 619 C CA . LEU A 1 83 ? 6.176 7.560 -3.018 1.00 97.88 83 LEU A CA 1
ATOM 620 C C . LEU A 1 83 ? 4.921 8.081 -2.296 1.00 97.88 83 LEU A C 1
ATOM 622 O O . LEU A 1 83 ? 4.250 7.271 -1.652 1.00 97.88 83 LEU A O 1
ATOM 626 N N . PRO A 1 84 ? 4.528 9.369 -2.414 1.00 98.50 84 PRO A N 1
ATOM 627 C CA . PRO A 1 84 ? 3.264 9.815 -1.838 1.00 98.50 84 PRO A CA 1
ATOM 628 C C . PRO A 1 84 ? 2.047 9.190 -2.524 1.00 98.50 84 PRO A C 1
ATOM 630 O O . PRO A 1 84 ? 1.070 8.899 -1.842 1.00 98.50 84 PRO A O 1
ATOM 633 N N . GLY A 1 85 ? 2.095 8.957 -3.840 1.00 98.50 85 GLY A N 1
ATOM 634 C CA . GLY A 1 85 ? 1.030 8.255 -4.559 1.00 98.50 85 GLY A CA 1
ATOM 635 C C . GLY A 1 85 ? 0.818 6.830 -4.039 1.00 98.50 85 GLY A C 1
ATOM 636 O O . GLY A 1 85 ? -0.309 6.463 -3.717 1.00 98.50 85 GLY A O 1
ATOM 637 N N . ILE A 1 86 ? 1.896 6.055 -3.889 1.00 98.38 86 ILE A N 1
ATOM 638 C CA . ILE A 1 86 ? 1.854 4.699 -3.318 1.00 98.38 86 ILE A CA 1
ATOM 639 C C . ILE A 1 86 ? 1.333 4.748 -1.882 1.00 98.38 86 ILE A C 1
ATOM 641 O O . ILE A 1 86 ? 0.449 3.976 -1.527 1.00 98.38 86 ILE A O 1
ATOM 645 N N . LEU A 1 87 ? 1.803 5.696 -1.064 1.00 98.50 87 LEU A N 1
ATOM 646 C CA . LEU A 1 87 ? 1.292 5.859 0.297 1.00 98.50 87 LEU A CA 1
ATOM 647 C C . LEU A 1 87 ? -0.217 6.144 0.311 1.00 98.50 87 LEU A C 1
ATOM 649 O O . LEU A 1 87 ? -0.926 5.561 1.126 1.00 98.50 87 LEU A O 1
ATOM 653 N N . VAL A 1 88 ? -0.719 7.012 -0.576 1.00 98.69 88 VAL A N 1
ATOM 654 C CA . VAL A 1 88 ? -2.159 7.296 -0.700 1.00 98.69 88 VAL A CA 1
ATOM 655 C C . VAL A 1 88 ? -2.933 6.035 -1.071 1.00 98.69 88 VAL A C 1
ATOM 657 O O . VAL A 1 88 ? -3.953 5.758 -0.441 1.00 98.69 88 VAL A O 1
ATOM 660 N N . GLN A 1 89 ? -2.449 5.268 -2.047 1.00 98.44 89 GLN A N 1
ATOM 661 C CA . GLN A 1 89 ? -3.095 4.039 -2.498 1.00 98.44 89 GLN A CA 1
ATOM 662 C C . GLN A 1 89 ? -3.123 2.973 -1.395 1.00 98.44 89 GLN A C 1
ATOM 664 O O . GLN A 1 89 ? -4.211 2.574 -0.974 1.00 98.44 89 GLN A O 1
ATOM 669 N N . CYS A 1 90 ? -1.967 2.615 -0.831 1.00 98.62 90 CYS A N 1
ATOM 670 C CA . CYS A 1 90 ? -1.878 1.642 0.257 1.00 98.62 90 CYS A CA 1
ATOM 671 C C . CYS A 1 90 ? -2.695 2.080 1.482 1.00 98.62 90 CYS A C 1
ATOM 673 O O . CYS A 1 90 ? -3.452 1.292 2.043 1.00 98.62 90 CYS A O 1
ATOM 675 N N . ALA A 1 91 ? -2.591 3.346 1.903 1.00 98.56 91 ALA A N 1
ATOM 676 C CA . ALA A 1 91 ? -3.344 3.837 3.054 1.00 98.56 91 ALA A CA 1
ATOM 677 C C . ALA A 1 91 ? -4.857 3.816 2.812 1.00 98.56 91 ALA A C 1
ATOM 679 O O . ALA A 1 91 ? -5.606 3.529 3.743 1.00 98.56 91 ALA A O 1
ATOM 680 N N . ALA A 1 92 ? -5.323 4.105 1.594 1.00 98.75 92 ALA A N 1
ATOM 681 C CA . ALA A 1 92 ? -6.740 4.049 1.258 1.00 98.75 92 ALA A CA 1
ATOM 682 C C . ALA A 1 92 ? -7.295 2.623 1.333 1.00 98.75 92 ALA A C 1
ATOM 684 O O . ALA A 1 92 ? -8.348 2.407 1.937 1.00 98.75 92 ALA A O 1
ATOM 685 N N . GLU A 1 93 ? -6.581 1.655 0.760 1.00 98.75 93 GLU A N 1
ATOM 686 C CA . GLU A 1 93 ? -6.969 0.247 0.806 1.00 98.75 93 GLU A CA 1
ATOM 687 C C . GLU A 1 93 ? -6.959 -0.270 2.247 1.00 98.75 93 GLU A C 1
ATOM 689 O O . GLU A 1 93 ? -7.972 -0.787 2.723 1.00 98.75 93 GLU A O 1
ATOM 694 N N . GLU A 1 94 ? -5.883 -0.043 3.004 1.00 98.81 94 GLU A N 1
ATOM 695 C CA . GLU A 1 94 ? -5.832 -0.451 4.412 1.00 98.81 94 GLU A CA 1
ATOM 696 C C . GLU A 1 94 ? -6.921 0.223 5.256 1.00 98.81 94 GLU A C 1
ATOM 698 O O . GLU A 1 94 ? -7.519 -0.404 6.132 1.00 98.81 94 GLU A O 1
ATOM 703 N N . LEU A 1 95 ? -7.266 1.478 4.974 1.00 98.62 95 LEU A N 1
ATOM 704 C CA . LEU A 1 95 ? -8.344 2.166 5.675 1.00 98.62 95 LEU A CA 1
ATOM 705 C C . LEU A 1 95 ? -9.717 1.531 5.395 1.00 98.62 95 LEU A C 1
ATOM 707 O O . LEU A 1 95 ? -10.534 1.437 6.314 1.00 98.62 95 LEU A O 1
ATOM 711 N N . VAL A 1 96 ? -9.971 1.043 4.178 1.00 98.69 96 VAL A N 1
ATOM 712 C CA . VAL A 1 96 ? -11.194 0.290 3.845 1.00 98.69 96 VAL A CA 1
ATOM 713 C C . VAL A 1 96 ? -11.186 -1.089 4.490 1.00 98.69 96 VAL A C 1
ATOM 715 O O . VAL A 1 96 ? -12.122 -1.446 5.206 1.00 98.69 96 VAL A O 1
ATOM 718 N N . PHE A 1 97 ? -10.148 -1.883 4.249 1.00 98.75 97 PHE A N 1
ATOM 719 C CA . PHE A 1 97 ? -10.160 -3.294 4.617 1.00 98.75 97 PHE A CA 1
ATOM 720 C C . PHE A 1 97 ? -9.896 -3.502 6.111 1.00 98.75 97 PHE A C 1
ATOM 722 O O . PHE A 1 97 ? -10.598 -4.286 6.751 1.00 98.75 97 PHE A O 1
ATOM 729 N N . ARG A 1 98 ? -8.931 -2.777 6.690 1.00 98.62 98 ARG A N 1
ATOM 730 C CA . ARG A 1 98 ? -8.439 -2.985 8.066 1.00 98.62 98 ARG A CA 1
ATOM 731 C C . ARG A 1 98 ? -9.072 -1.970 9.013 1.00 98.62 98 ARG A C 1
ATOM 733 O O . ARG A 1 98 ? -9.603 -2.334 10.063 1.00 98.62 98 ARG A O 1
ATOM 740 N N . GLY A 1 99 ? -9.098 -0.706 8.596 1.00 98.00 99 GLY A N 1
ATOM 741 C CA . GLY A 1 99 ? -9.698 0.383 9.364 1.00 98.00 99 GLY A CA 1
ATOM 742 C C . GLY A 1 99 ? -11.222 0.287 9.463 1.00 98.00 99 GLY A C 1
ATOM 743 O O . GLY A 1 99 ? -11.779 0.499 10.537 1.00 98.00 99 GLY A O 1
ATOM 744 N N . TYR A 1 100 ? -11.908 -0.044 8.364 1.00 98.31 100 TYR A N 1
ATOM 745 C CA . TYR A 1 100 ? -13.371 -0.078 8.308 1.00 98.31 100 TYR A CA 1
ATOM 746 C C . TYR A 1 100 ? -13.939 -1.501 8.400 1.00 98.31 100 TYR A C 1
ATOM 748 O O . TYR A 1 100 ? -14.579 -1.825 9.400 1.00 98.31 100 TYR A O 1
ATOM 756 N N . LEU A 1 101 ? -13.724 -2.369 7.404 1.00 98.19 101 LEU A N 1
ATOM 757 C CA . LEU A 1 101 ? -14.387 -3.682 7.332 1.00 98.19 101 LEU A CA 1
ATOM 758 C C . LEU A 1 101 ? -14.001 -4.604 8.496 1.00 98.19 101 LEU A C 1
ATOM 760 O O . LEU A 1 101 ? -14.879 -5.064 9.230 1.00 98.19 101 LEU A O 1
ATOM 764 N N . GLN A 1 102 ? -12.702 -4.833 8.705 1.00 98.50 102 GLN A N 1
ATOM 765 C CA . GLN A 1 102 ? -12.192 -5.668 9.794 1.00 98.50 102 GLN A CA 1
ATOM 766 C C . GLN A 1 102 ? -12.667 -5.167 11.159 1.00 98.50 102 GLN A C 1
ATOM 768 O O . GLN A 1 102 ? -13.188 -5.951 11.952 1.00 98.50 102 GLN A O 1
ATOM 773 N N . GLN A 1 103 ? -12.565 -3.861 11.426 1.00 96.69 103 GLN A N 1
ATOM 774 C CA . GLN A 1 103 ? -13.013 -3.282 12.693 1.00 96.69 103 GLN A CA 1
ATOM 775 C C . GLN A 1 103 ? -14.512 -3.511 12.943 1.00 96.69 103 GLN A C 1
ATOM 777 O O . GLN A 1 103 ? -14.921 -3.856 14.052 1.00 96.69 103 GLN A O 1
ATOM 782 N N . GLN A 1 104 ? -15.346 -3.324 11.919 1.00 96.25 104 GLN A N 1
ATOM 783 C CA . GLN A 1 104 ? -16.794 -3.502 12.027 1.00 96.25 104 GLN A CA 1
ATOM 784 C C . GLN A 1 104 ? -17.176 -4.968 12.264 1.00 96.25 104 GLN A C 1
ATOM 786 O O . GLN A 1 104 ? -18.093 -5.244 13.044 1.00 96.25 104 GLN A O 1
ATOM 791 N N . LEU A 1 105 ? -16.479 -5.907 11.623 1.00 98.00 105 LEU A N 1
ATOM 792 C CA . LEU A 1 105 ? -16.689 -7.339 11.831 1.00 98.00 105 LEU A CA 1
ATOM 793 C C . LEU A 1 105 ? -16.200 -7.782 13.213 1.00 98.00 105 LEU A C 1
ATOM 795 O O . LEU A 1 105 ? -16.932 -8.483 13.909 1.00 98.00 105 LEU A O 1
ATOM 799 N N . ALA A 1 106 ? -15.028 -7.316 13.650 1.00 97.25 106 ALA A N 1
ATOM 800 C CA . ALA A 1 106 ? -14.464 -7.638 14.962 1.00 97.25 106 ALA A CA 1
ATOM 801 C C . ALA A 1 106 ? -15.351 -7.140 16.118 1.00 97.25 106 ALA A C 1
ATOM 803 O O . ALA A 1 106 ? -15.416 -7.768 17.172 1.00 97.25 106 ALA A O 1
ATOM 804 N N . ALA A 1 107 ? -16.096 -6.048 15.910 1.00 95.62 107 ALA A N 1
ATOM 805 C CA . ALA A 1 107 ? -17.079 -5.556 16.874 1.00 95.62 107 ALA A CA 1
ATOM 806 C C . ALA A 1 107 ? -18.354 -6.424 16.970 1.00 95.62 107 ALA A C 1
ATOM 808 O O . ALA A 1 107 ? -19.105 -6.292 17.934 1.00 95.62 107 ALA A O 1
ATOM 809 N N . ARG A 1 108 ? -18.630 -7.286 15.979 1.00 96.69 108 ARG A N 1
ATOM 810 C CA . ARG A 1 108 ? -19.871 -8.083 15.881 1.00 96.69 108 ARG A CA 1
ATOM 811 C C . ARG A 1 108 ? -19.652 -9.577 16.090 1.00 96.69 108 ARG A C 1
ATOM 813 O O . ARG A 1 108 ? -20.542 -10.260 16.586 1.00 96.69 108 ARG A O 1
ATOM 820 N N . VAL A 1 109 ? -18.489 -10.089 15.699 1.00 96.62 109 VAL A N 1
ATOM 821 C CA . VAL A 1 109 ? -18.185 -11.521 15.673 1.00 96.62 109 VAL A CA 1
ATOM 822 C C . VAL A 1 109 ? -16.837 -11.757 16.339 1.00 96.62 109 VAL A C 1
ATOM 824 O O . VAL A 1 109 ? -15.858 -11.091 16.024 1.00 96.62 109 VAL A O 1
ATOM 827 N N . ARG A 1 110 ? -16.769 -12.732 17.253 1.00 95.06 110 ARG A N 1
ATOM 828 C CA . ARG A 1 110 ? -15.525 -13.059 17.976 1.00 95.06 110 ARG A CA 1
ATOM 829 C C . ARG A 1 110 ? -14.532 -13.874 17.144 1.00 95.06 110 ARG A C 1
ATOM 831 O O . ARG A 1 110 ? -13.339 -13.836 17.420 1.00 95.06 110 ARG A O 1
ATOM 838 N N . THR A 1 111 ? -15.007 -14.594 16.131 1.00 96.62 111 THR A N 1
ATOM 839 C CA . THR A 1 111 ? -14.214 -15.527 15.319 1.00 96.62 111 THR A CA 1
ATOM 840 C C . THR A 1 111 ? -13.223 -14.803 14.392 1.00 96.62 111 THR A C 1
ATOM 842 O O . THR A 1 111 ? -13.678 -14.149 13.449 1.00 96.62 111 THR A O 1
ATOM 845 N N . PRO A 1 112 ? -11.893 -14.972 14.563 1.00 94.50 112 PRO A N 1
ATOM 846 C CA . PRO A 1 112 ? -10.881 -14.297 13.738 1.00 94.50 112 PRO A CA 1
ATOM 847 C C . PRO A 1 112 ? -10.969 -14.589 12.248 1.00 94.50 112 PRO A C 1
ATOM 849 O O . PRO A 1 112 ? -10.803 -13.688 11.433 1.00 94.50 112 PRO A O 1
ATOM 852 N N . MET A 1 113 ? -11.345 -15.814 11.877 1.00 95.75 113 MET A N 1
ATOM 853 C CA . MET A 1 113 ? -11.540 -16.180 10.471 1.00 95.75 113 MET A CA 1
ATOM 854 C C . MET A 1 113 ? -12.583 -15.299 9.771 1.00 95.75 113 MET A C 1
ATOM 856 O O . MET A 1 113 ? -12.476 -15.071 8.573 1.00 95.75 113 MET A O 1
ATOM 860 N N . VAL A 1 114 ? -13.564 -14.762 10.505 1.00 97.38 114 VAL A N 1
ATOM 861 C CA . VAL A 1 114 ? -14.573 -13.863 9.934 1.00 97.38 114 VAL A CA 1
ATOM 862 C C . VAL A 1 114 ? -14.011 -12.455 9.796 1.00 97.38 114 VAL A C 1
ATOM 864 O O . VAL A 1 114 ? -14.019 -11.903 8.703 1.00 97.38 114 VAL A O 1
ATOM 867 N N . TRP A 1 115 ? -13.511 -11.860 10.881 1.00 97.56 115 TRP A N 1
ATOM 868 C CA . TRP A 1 115 ? -13.103 -10.454 10.849 1.00 97.56 115 TRP A CA 1
ATOM 869 C C . TRP A 1 115 ? -11.731 -10.207 10.204 1.00 97.56 115 TRP A C 1
ATOM 871 O O . TRP A 1 115 ? -11.486 -9.086 9.775 1.00 97.56 115 TRP A O 1
ATOM 881 N N . MET A 1 116 ? -10.879 -11.228 10.061 1.00 98.12 116 MET A N 1
ATOM 882 C CA . MET A 1 116 ? -9.646 -11.178 9.255 1.00 98.12 116 MET A CA 1
ATOM 883 C C . MET A 1 116 ? -9.860 -11.767 7.863 1.00 98.12 116 MET A C 1
ATOM 885 O O . MET A 1 116 ? -9.513 -11.146 6.865 1.00 98.12 116 MET A O 1
ATOM 889 N N . GLY A 1 117 ? -10.426 -12.974 7.791 1.00 98.19 117 GLY A N 1
ATOM 890 C CA . GLY A 1 117 ? -10.475 -13.744 6.550 1.00 98.19 117 GLY A CA 1
ATOM 891 C C . GLY A 1 117 ? -11.425 -13.149 5.519 1.00 98.19 117 GLY A C 1
ATOM 892 O O . GLY A 1 117 ? -11.068 -13.085 4.348 1.00 98.19 117 GLY A O 1
ATOM 893 N N . LEU A 1 118 ? -12.598 -12.654 5.928 1.00 98.31 118 LEU A N 1
ATOM 894 C CA . LEU A 1 118 ? -13.559 -12.099 4.972 1.00 98.31 118 LEU A CA 1
ATOM 895 C C . LEU A 1 118 ? -13.047 -10.807 4.302 1.00 98.31 118 LEU A C 1
ATOM 897 O O . LEU A 1 118 ? -13.059 -10.765 3.073 1.00 98.31 118 LEU A O 1
ATOM 901 N N . PRO A 1 119 ? -12.543 -9.781 5.025 1.00 98.50 119 PRO A N 1
ATOM 902 C CA . PRO A 1 119 ? -11.939 -8.615 4.376 1.00 98.50 119 PRO A CA 1
ATOM 903 C C . PRO A 1 119 ? -10.767 -8.976 3.458 1.00 98.50 119 PRO A C 1
ATOM 905 O O . PRO A 1 119 ? -10.681 -8.437 2.358 1.00 98.50 119 PRO A O 1
ATOM 908 N N . SER A 1 120 ? -9.908 -9.916 3.866 1.00 98.75 120 SER A N 1
ATOM 909 C CA . SER A 1 120 ? -8.788 -10.386 3.042 1.00 98.75 120 SER A CA 1
ATOM 910 C C . SER A 1 120 ? -9.244 -11.122 1.785 1.00 98.75 120 SER A C 1
ATOM 912 O O . SER A 1 120 ? -8.645 -10.939 0.733 1.00 98.75 120 SER A O 1
ATOM 914 N N . ALA A 1 121 ? -10.315 -11.917 1.860 1.00 98.62 121 ALA A N 1
ATOM 915 C CA . ALA A 1 121 ? -10.891 -12.587 0.695 1.00 98.62 121 ALA A CA 1
ATOM 916 C C . ALA A 1 121 ? -11.497 -11.584 -0.293 1.00 98.62 121 ALA A C 1
ATOM 918 O O . ALA A 1 121 ? -11.312 -11.728 -1.497 1.00 98.62 121 ALA A O 1
ATOM 919 N N . ILE A 1 122 ? -12.173 -10.541 0.202 1.00 98.50 122 ILE A N 1
ATOM 920 C CA . ILE A 1 122 ? -12.710 -9.469 -0.649 1.00 98.50 122 ILE A CA 1
ATOM 921 C C . ILE A 1 122 ? -11.565 -8.692 -1.312 1.00 98.50 122 ILE A C 1
ATOM 923 O O . ILE A 1 122 ? -11.625 -8.434 -2.512 1.00 98.50 122 ILE A O 1
ATOM 927 N N . PHE A 1 123 ? -10.512 -8.358 -0.556 1.00 98.44 123 PHE A N 1
ATOM 928 C CA . PHE A 1 123 ? -9.301 -7.732 -1.095 1.00 98.44 123 PHE A CA 1
ATOM 929 C C . PHE A 1 123 ? -8.680 -8.595 -2.200 1.00 98.44 123 PHE A C 1
ATOM 931 O O . PHE A 1 123 ? -8.454 -8.112 -3.305 1.00 98.44 123 PHE A O 1
ATOM 938 N N . ALA A 1 124 ? -8.484 -9.886 -1.933 1.00 98.19 124 ALA A N 1
ATOM 939 C CA . ALA A 1 124 ? -7.923 -10.839 -2.881 1.00 98.19 124 ALA A CA 1
ATOM 940 C C . ALA A 1 124 ? -8.767 -10.987 -4.151 1.00 98.19 124 ALA A C 1
ATOM 942 O O . ALA A 1 124 ? -8.225 -11.004 -5.249 1.00 98.19 124 ALA A O 1
ATOM 943 N N . PHE A 1 125 ? -10.094 -11.039 -4.020 1.00 97.69 125 PHE A N 1
ATOM 944 C CA . PHE A 1 125 ? -10.994 -11.123 -5.168 1.00 97.69 125 PHE A CA 1
ATOM 945 C C . PHE A 1 125 ? -10.901 -9.888 -6.073 1.00 97.69 125 PHE A C 1
ATOM 947 O O . PHE A 1 125 ? -10.986 -10.018 -7.290 1.00 97.69 125 PHE A O 1
ATOM 954 N N . GLY A 1 126 ? -10.644 -8.705 -5.503 1.00 95.81 126 GLY A N 1
ATOM 955 C CA . GLY A 1 126 ? -10.358 -7.491 -6.274 1.00 95.81 126 GLY A CA 1
ATOM 956 C C . GLY A 1 126 ? -9.101 -7.578 -7.151 1.00 95.81 126 GLY A C 1
ATOM 957 O O . GLY A 1 126 ? -8.953 -6.770 -8.059 1.00 95.81 126 GLY A O 1
ATOM 958 N N . HIS A 1 127 ? -8.230 -8.564 -6.908 1.00 94.94 127 HIS A N 1
ATOM 959 C CA . HIS A 1 127 ? -7.018 -8.830 -7.688 1.00 94.94 127 HIS A CA 1
ATOM 960 C C . HIS A 1 127 ? -7.192 -9.983 -8.690 1.00 94.94 127 HIS A C 1
ATOM 962 O O . HIS A 1 127 ? -6.229 -10.382 -9.345 1.00 94.94 127 HIS A O 1
ATOM 968 N N . TYR A 1 128 ? -8.401 -10.538 -8.835 1.00 95.62 128 TYR A N 1
ATOM 969 C CA . TYR A 1 128 ? -8.677 -11.533 -9.868 1.00 95.62 128 TYR A CA 1
ATOM 970 C C . TYR A 1 128 ? -8.813 -10.856 -11.236 1.00 95.62 128 TYR A C 1
ATOM 972 O O . TYR A 1 128 ? -9.908 -10.487 -11.660 1.00 95.62 128 TYR A O 1
ATOM 980 N N . LEU A 1 129 ? -7.678 -10.690 -11.914 1.00 92.44 129 LEU A N 1
ATOM 981 C CA . LEU A 1 129 ? -7.565 -10.030 -13.216 1.00 92.44 129 LEU A CA 1
ATOM 982 C C . LEU A 1 129 ? -7.029 -11.028 -14.263 1.00 92.44 129 LEU A C 1
ATOM 984 O O . LEU A 1 129 ? -5.852 -10.987 -14.614 1.00 92.44 129 LEU A O 1
ATOM 988 N N . PRO A 1 130 ? -7.859 -11.978 -14.742 1.00 90.88 130 PRO A N 1
ATOM 989 C CA . PRO A 1 130 ? -7.436 -12.988 -15.718 1.00 90.88 130 PRO A CA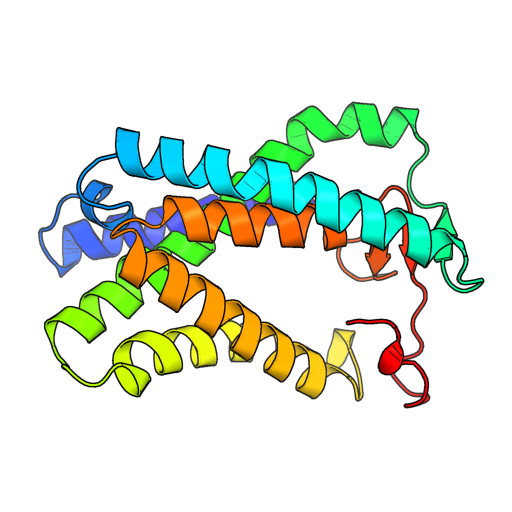 1
ATOM 990 C C . PRO A 1 130 ? -7.028 -12.403 -17.073 1.00 90.88 130 PRO A C 1
ATOM 992 O O . PRO A 1 130 ? -6.254 -13.032 -17.783 1.00 90.88 130 PRO A O 1
ATOM 995 N N . GLU A 1 131 ? -7.512 -11.208 -17.415 1.00 89.25 131 GLU A N 1
ATOM 996 C CA . GLU A 1 131 ? -7.088 -10.492 -18.624 1.00 89.25 131 GLU A CA 1
ATOM 997 C C . GLU A 1 131 ? -5.630 -10.015 -18.534 1.00 89.25 131 GLU A C 1
ATOM 999 O O . GLU A 1 131 ? -4.939 -10.006 -19.547 1.00 89.25 131 GLU A O 1
ATOM 1004 N N . ASP A 1 132 ? -5.151 -9.687 -17.327 1.00 86.44 132 ASP A N 1
ATOM 1005 C CA . ASP A 1 132 ? -3.784 -9.204 -17.097 1.00 86.44 132 ASP A CA 1
ATOM 1006 C C . ASP A 1 132 ? -2.803 -10.350 -16.800 1.00 86.44 132 ASP A C 1
ATOM 1008 O O . ASP A 1 132 ? -1.639 -10.292 -17.188 1.00 86.44 132 ASP A O 1
ATOM 1012 N N . PHE A 1 133 ? -3.258 -11.389 -16.089 1.00 86.12 133 PHE A N 1
ATOM 1013 C CA . PHE A 1 133 ? -2.386 -12.436 -15.536 1.00 86.12 133 PHE A CA 1
ATOM 1014 C C . PHE A 1 133 ? -2.628 -13.839 -16.106 1.00 86.12 133 PHE A C 1
ATOM 1016 O O . PHE A 1 133 ? -2.026 -14.793 -15.611 1.00 86.12 133 PHE A O 1
ATOM 1023 N N . GLY A 1 134 ? -3.532 -14.016 -17.075 1.00 87.75 134 GLY A N 1
ATOM 1024 C CA . GLY A 1 134 ? -3.813 -15.311 -17.706 1.00 87.75 134 GLY A CA 1
ATOM 1025 C C . GLY A 1 134 ? -4.071 -16.439 -16.697 1.00 87.75 134 GLY A C 1
ATOM 1026 O O . GLY A 1 134 ? -4.841 -16.290 -15.739 1.00 87.75 134 GLY A O 1
ATOM 1027 N N . ALA A 1 135 ? -3.377 -17.571 -16.867 1.00 85.69 135 ALA A N 1
ATOM 1028 C CA . ALA A 1 135 ? -3.453 -18.713 -15.946 1.00 85.69 135 ALA A CA 1
ATOM 1029 C C . ALA A 1 135 ? -2.967 -18.387 -14.516 1.00 85.69 135 ALA A C 1
ATOM 1031 O O . ALA A 1 135 ? -3.315 -19.081 -13.557 1.00 85.69 135 ALA A O 1
ATOM 1032 N N . GLY A 1 136 ? -2.204 -17.304 -14.355 1.00 85.12 136 GLY A N 1
ATOM 1033 C CA . GLY A 1 136 ? -1.641 -16.834 -13.094 1.00 85.12 136 GLY A CA 1
ATOM 1034 C C . GLY A 1 136 ? -2.590 -16.087 -12.180 1.00 85.12 136 GLY A C 1
ATOM 1035 O O . GLY A 1 136 ? -2.291 -15.930 -10.995 1.00 85.12 136 GLY A O 1
ATOM 1036 N N . ALA A 1 137 ? -3.751 -15.664 -12.678 1.00 90.62 137 ALA A N 1
ATOM 1037 C CA . ALA A 1 137 ? -4.673 -14.833 -11.910 1.00 90.62 137 ALA A CA 1
ATOM 1038 C C . ALA A 1 137 ? -5.097 -15.476 -10.579 1.00 90.62 137 ALA A C 1
ATOM 1040 O O . ALA A 1 137 ? -5.198 -14.790 -9.565 1.00 90.62 137 ALA A O 1
ATOM 1041 N N . LEU A 1 138 ? -5.289 -16.800 -10.540 1.00 91.44 138 LEU A N 1
ATOM 1042 C CA . LEU A 1 138 ? -5.610 -17.504 -9.292 1.00 91.44 138 LEU A CA 1
ATOM 1043 C C . LEU A 1 138 ? -4.453 -17.505 -8.287 1.00 91.44 138 LEU A C 1
ATOM 1045 O O . LEU A 1 138 ? -4.697 -17.439 -7.082 1.00 91.44 138 LEU A O 1
ATOM 1049 N N . MET A 1 139 ? -3.208 -17.545 -8.764 1.00 89.88 139 MET A N 1
ATOM 1050 C CA . MET A 1 139 ? -2.033 -17.440 -7.902 1.00 89.88 139 MET A CA 1
ATOM 1051 C C . MET A 1 139 ? -1.930 -16.036 -7.299 1.00 89.88 139 MET A C 1
ATOM 1053 O O . MET A 1 139 ? -1.709 -15.910 -6.097 1.00 89.88 139 MET A O 1
ATOM 1057 N N . ILE A 1 140 ? -2.181 -14.992 -8.096 1.00 91.25 140 ILE A N 1
ATOM 1058 C CA . ILE A 1 140 ? -2.230 -13.603 -7.615 1.00 91.25 140 ILE A CA 1
ATOM 1059 C C . ILE A 1 140 ? -3.318 -13.429 -6.549 1.00 91.25 140 ILE A C 1
ATOM 1061 O O . ILE A 1 140 ? -3.064 -12.825 -5.509 1.00 91.25 140 ILE A O 1
ATOM 1065 N N . VAL A 1 141 ? -4.501 -14.021 -6.742 1.00 95.81 141 VAL A N 1
ATOM 1066 C CA . VAL A 1 141 ? -5.568 -14.022 -5.725 1.00 95.81 141 VAL A CA 1
ATOM 1067 C C . VAL A 1 141 ? -5.111 -14.722 -4.444 1.00 95.81 141 VAL A C 1
ATOM 1069 O O . VAL A 1 141 ? -5.313 -14.193 -3.351 1.00 95.81 141 VAL A O 1
ATOM 1072 N N . LEU A 1 142 ? -4.483 -15.898 -4.545 1.00 96.31 142 LEU A N 1
ATOM 1073 C CA . LEU A 1 142 ? -3.989 -16.623 -3.373 1.00 96.31 142 LEU A CA 1
ATOM 1074 C C . LEU A 1 142 ? -2.924 -15.814 -2.621 1.00 96.31 142 LEU A C 1
ATOM 1076 O O . LEU A 1 142 ? -2.996 -15.685 -1.397 1.00 96.31 142 LEU A O 1
ATOM 1080 N N . TRP A 1 143 ? -1.976 -15.228 -3.349 1.00 95.38 143 TRP A N 1
ATOM 1081 C CA . TRP A 1 143 ? -0.953 -14.353 -2.792 1.00 95.38 143 TRP A CA 1
ATOM 1082 C C . TRP A 1 143 ? -1.579 -13.131 -2.104 1.00 95.38 143 TRP A C 1
ATOM 1084 O O . TRP A 1 143 ? -1.289 -12.868 -0.936 1.00 95.38 143 TRP A O 1
ATOM 1094 N N . ALA A 1 144 ? -2.524 -12.450 -2.761 1.00 97.38 144 ALA A N 1
ATOM 1095 C CA . ALA A 1 144 ? -3.223 -11.286 -2.216 1.00 97.38 144 ALA A CA 1
ATOM 1096 C C . ALA A 1 144 ? -4.050 -11.640 -0.969 1.00 97.38 144 ALA A C 1
ATOM 1098 O O . ALA A 1 144 ? -4.156 -10.839 -0.036 1.00 97.38 144 ALA A O 1
ATOM 1099 N N . PHE A 1 145 ? -4.601 -12.856 -0.904 1.00 98.50 145 PHE A N 1
ATOM 1100 C CA . PHE A 1 145 ? -5.299 -13.358 0.277 1.00 98.50 145 PHE A CA 1
ATOM 1101 C C . PHE A 1 145 ? -4.351 -13.559 1.462 1.00 98.50 145 PHE A C 1
ATOM 1103 O O . PHE A 1 145 ? -4.665 -13.136 2.579 1.00 98.50 145 PHE A O 1
ATOM 1110 N N . VAL A 1 146 ? -3.185 -14.170 1.228 1.00 98.44 146 VAL A N 1
ATOM 1111 C CA . VAL A 1 146 ? -2.156 -14.365 2.260 1.00 98.44 146 VAL A CA 1
ATOM 1112 C C . VAL A 1 146 ? -1.622 -13.016 2.734 1.00 98.44 146 VAL A C 1
ATOM 1114 O O . VAL A 1 146 ? -1.646 -12.748 3.936 1.00 98.44 146 VAL A O 1
ATOM 1117 N N . PHE A 1 147 ? -1.234 -12.138 1.804 1.00 98.50 147 PHE A N 1
ATOM 1118 C CA . PHE A 1 147 ? -0.847 -10.758 2.090 1.00 98.50 147 PHE A CA 1
ATOM 1119 C C . PHE A 1 147 ? -1.911 -10.070 2.953 1.00 98.50 147 PHE A C 1
ATOM 1121 O O . PHE A 1 147 ? -1.614 -9.483 3.998 1.00 98.50 147 PHE A O 1
ATOM 1128 N N . GLY A 1 148 ? -3.179 -10.207 2.560 1.00 98.62 148 GLY A N 1
ATOM 1129 C CA . GLY A 1 148 ? -4.271 -9.563 3.254 1.00 98.62 148 GLY A CA 1
ATOM 1130 C C . GLY A 1 148 ? -4.465 -10.067 4.682 1.00 98.62 148 GLY A C 1
ATOM 1131 O O . GLY A 1 148 ? -4.703 -9.255 5.581 1.00 98.62 148 GLY A O 1
ATOM 1132 N N . CYS A 1 149 ? -4.319 -11.376 4.902 1.00 98.75 149 CYS A N 1
ATOM 1133 C CA . CYS A 1 149 ? -4.346 -11.994 6.225 1.00 98.75 149 CYS A CA 1
ATOM 1134 C C . CYS A 1 149 ? -3.194 -11.510 7.117 1.00 98.75 149 CYS A C 1
ATOM 1136 O O . CYS A 1 149 ? -3.427 -11.232 8.293 1.00 98.75 149 CYS A O 1
ATOM 1138 N N . LEU A 1 150 ? -1.985 -11.351 6.568 1.00 98.56 150 LEU A N 1
ATOM 1139 C CA . LEU A 1 150 ? -0.835 -10.807 7.299 1.00 98.56 150 LEU A CA 1
ATOM 1140 C C . LEU A 1 150 ? -1.063 -9.339 7.694 1.00 98.56 150 LEU A C 1
ATOM 1142 O O . LEU A 1 150 ? -0.859 -8.973 8.850 1.00 98.56 150 LEU A O 1
ATOM 1146 N N . ALA A 1 151 ? -1.574 -8.511 6.779 1.00 98.75 151 ALA A N 1
ATOM 1147 C CA . ALA A 1 151 ? -1.938 -7.121 7.070 1.00 98.75 151 ALA A CA 1
ATOM 1148 C C . ALA A 1 151 ? -3.049 -7.017 8.139 1.00 98.75 151 ALA A C 1
ATOM 1150 O O . ALA A 1 151 ? -3.005 -6.155 9.026 1.00 98.75 151 ALA A O 1
ATOM 1151 N N . ALA A 1 152 ? -4.031 -7.924 8.095 1.00 98.75 152 ALA A N 1
ATOM 1152 C CA . ALA A 1 152 ? -5.086 -8.013 9.102 1.00 98.75 152 ALA A CA 1
ATOM 1153 C C . ALA A 1 152 ? -4.543 -8.406 10.488 1.00 98.75 152 ALA A C 1
ATOM 1155 O O . ALA A 1 152 ? -4.969 -7.828 11.491 1.00 98.75 152 ALA A O 1
ATOM 1156 N N . ASP A 1 153 ? -3.595 -9.348 10.550 1.00 98.62 153 ASP A N 1
ATOM 1157 C CA . ASP A 1 153 ? -2.940 -9.779 11.793 1.00 98.62 153 ASP A CA 1
ATOM 1158 C C . ASP A 1 153 ? -2.088 -8.654 12.392 1.00 98.62 153 ASP A C 1
ATOM 1160 O O . ASP A 1 153 ? -2.227 -8.344 13.577 1.00 98.62 153 ASP A O 1
ATOM 1164 N N . LEU A 1 154 ? -1.292 -7.964 11.564 1.00 98.31 154 LEU A N 1
ATOM 1165 C CA . LEU A 1 154 ? -0.532 -6.781 11.977 1.00 98.31 154 LEU A CA 1
ATOM 1166 C C . LEU A 1 154 ? -1.452 -5.734 12.607 1.00 98.31 154 LEU A C 1
ATOM 1168 O O . LEU A 1 154 ? -1.193 -5.291 13.723 1.00 98.31 154 LEU A O 1
ATOM 1172 N N . THR A 1 155 ? -2.563 -5.406 11.940 1.00 98.56 155 THR A N 1
ATOM 1173 C CA . THR A 1 155 ? -3.556 -4.450 12.457 1.00 98.56 155 THR A CA 1
ATOM 1174 C C . THR A 1 155 ? -4.147 -4.908 13.792 1.00 98.56 155 THR A C 1
ATOM 1176 O O . THR A 1 155 ? -4.316 -4.102 14.709 1.00 98.56 155 THR A O 1
ATOM 1179 N N . ALA A 1 156 ? -4.463 -6.198 13.930 1.00 97.94 156 ALA A N 1
ATOM 1180 C CA . ALA A 1 156 ? -5.041 -6.745 15.155 1.00 97.94 156 ALA A CA 1
ATOM 1181 C C . ALA A 1 156 ? -4.072 -6.669 16.346 1.00 97.94 156 ALA A C 1
ATOM 1183 O O . ALA A 1 156 ? -4.504 -6.417 17.471 1.00 97.94 156 ALA A O 1
ATOM 1184 N N . ARG A 1 157 ? -2.769 -6.859 16.104 1.00 97.31 157 ARG A N 1
ATOM 1185 C CA . ARG A 1 157 ? -1.726 -6.835 17.142 1.00 97.31 157 ARG A CA 1
ATOM 1186 C C . ARG A 1 157 ? -1.324 -5.429 17.561 1.00 97.31 157 ARG A C 1
ATOM 1188 O O . ARG A 1 157 ? -1.078 -5.202 18.742 1.00 97.31 157 ARG A O 1
ATOM 1195 N N . THR A 1 158 ? -1.236 -4.496 16.617 1.00 97.75 158 THR A N 1
ATOM 1196 C CA . THR A 1 158 ? -0.845 -3.106 16.902 1.00 97.75 158 THR A CA 1
ATOM 1197 C C . THR A 1 158 ? -2.028 -2.240 17.332 1.00 97.75 158 THR A C 1
ATOM 1199 O O . THR A 1 158 ? -1.838 -1.184 17.933 1.00 97.75 158 THR A O 1
ATOM 1202 N N . GLY A 1 159 ? -3.259 -2.655 17.017 1.00 97.06 159 GLY A N 1
ATOM 1203 C CA . GLY A 1 159 ? -4.469 -1.868 17.261 1.00 97.06 159 GLY A CA 1
ATOM 1204 C C . GLY A 1 159 ? -4.586 -0.627 16.367 1.00 97.06 159 GLY A C 1
ATOM 1205 O O . GLY A 1 159 ? -5.418 0.245 16.630 1.00 97.06 159 GLY A O 1
ATOM 1206 N N . SER A 1 160 ? -3.757 -0.523 15.326 1.00 97.81 160 SER A N 1
ATOM 1207 C CA . SER A 1 160 ? -3.741 0.579 14.365 1.00 97.81 160 SER A CA 1
ATOM 1208 C C . SER A 1 160 ? -3.367 0.073 12.972 1.00 97.81 160 SER A C 1
ATOM 1210 O O . SER A 1 160 ? -2.720 -0.962 12.830 1.00 97.81 160 SER A O 1
ATOM 1212 N N . ILE A 1 161 ? -3.721 0.816 11.923 1.00 98.44 161 ILE A N 1
ATOM 1213 C CA . ILE A 1 161 ? -3.373 0.408 10.551 1.00 98.44 161 ILE A CA 1
ATOM 1214 C C . ILE A 1 161 ? -1.910 0.708 10.190 1.00 98.44 161 ILE A C 1
ATOM 1216 O O . ILE A 1 161 ? -1.459 0.308 9.126 1.00 98.44 161 ILE A O 1
ATOM 1220 N N . GLY A 1 162 ? -1.152 1.406 11.047 1.00 98.56 162 GLY A N 1
ATOM 1221 C CA . GLY A 1 162 ? 0.183 1.922 10.718 1.00 98.56 162 GLY A CA 1
ATOM 1222 C C . GLY A 1 162 ? 1.161 0.853 10.219 1.00 98.56 162 GLY A C 1
ATOM 1223 O O . GLY A 1 162 ? 1.765 1.015 9.160 1.00 98.56 162 GLY A O 1
ATOM 1224 N N . ALA A 1 163 ? 1.254 -0.275 10.930 1.00 98.62 163 ALA A N 1
ATOM 1225 C CA . ALA A 1 163 ? 2.084 -1.410 10.521 1.00 98.62 163 ALA A CA 1
ATOM 1226 C C . ALA A 1 163 ? 1.607 -2.063 9.211 1.00 98.62 163 ALA A C 1
ATOM 1228 O O . ALA A 1 163 ? 2.431 -2.429 8.378 1.00 98.62 163 ALA A O 1
ATOM 1229 N N . ALA A 1 164 ? 0.291 -2.180 9.004 1.00 98.75 164 ALA A N 1
ATOM 1230 C CA . ALA A 1 164 ? -0.272 -2.738 7.775 1.00 98.75 164 ALA A CA 1
ATOM 1231 C C . ALA A 1 164 ? -0.010 -1.826 6.565 1.00 98.75 164 ALA A C 1
ATOM 1233 O O . ALA A 1 164 ? 0.402 -2.310 5.516 1.00 98.75 164 ALA A O 1
ATOM 1234 N N . VAL A 1 165 ? -0.148 -0.505 6.729 1.00 98.81 165 VAL A N 1
ATOM 1235 C CA . VAL A 1 165 ? 0.179 0.481 5.686 1.00 98.81 165 VAL A CA 1
ATOM 1236 C C . VAL A 1 165 ? 1.664 0.429 5.334 1.00 98.81 165 VAL A C 1
ATOM 1238 O O . VAL A 1 165 ? 2.005 0.493 4.159 1.00 98.81 165 VAL A O 1
ATOM 1241 N N . ALA A 1 166 ? 2.551 0.274 6.319 1.00 98.62 166 ALA A N 1
ATOM 1242 C CA . ALA A 1 166 ? 3.984 0.109 6.077 1.00 98.62 166 ALA A CA 1
ATOM 1243 C C . ALA A 1 166 ? 4.313 -1.186 5.325 1.00 98.62 166 ALA A C 1
ATOM 1245 O O . ALA A 1 166 ? 5.088 -1.158 4.370 1.00 98.62 166 ALA A O 1
ATOM 1246 N N . PHE A 1 167 ? 3.712 -2.304 5.738 1.00 98.62 167 PHE A N 1
ATOM 1247 C CA . PHE A 1 167 ? 3.856 -3.598 5.072 1.00 98.62 167 PHE A CA 1
ATOM 1248 C C . PHE A 1 167 ? 3.404 -3.531 3.608 1.00 98.62 167 PHE A C 1
ATOM 1250 O O . PHE A 1 167 ? 4.140 -3.933 2.708 1.00 98.62 167 PHE A O 1
ATOM 1257 N N . HIS A 1 168 ? 2.243 -2.925 3.366 1.00 98.62 168 HIS A N 1
ATOM 1258 C CA . HIS A 1 168 ? 1.703 -2.716 2.030 1.00 98.62 168 HIS A CA 1
ATOM 1259 C C . HIS A 1 168 ? 2.563 -1.772 1.193 1.00 98.62 168 HIS A C 1
ATOM 1261 O O . HIS A 1 168 ? 2.946 -2.110 0.076 1.00 98.62 168 HIS A O 1
ATOM 1267 N N . MET A 1 169 ? 2.952 -0.624 1.745 1.00 98.25 169 MET A N 1
ATOM 1268 C CA . MET A 1 169 ? 3.803 0.326 1.038 1.00 98.25 169 MET A CA 1
ATOM 1269 C C . MET A 1 169 ? 5.141 -0.303 0.646 1.00 98.25 169 MET A C 1
ATOM 1271 O O . MET A 1 169 ? 5.589 -0.097 -0.475 1.00 98.25 169 MET A O 1
ATOM 1275 N N . ALA A 1 170 ? 5.772 -1.087 1.524 1.00 97.75 170 ALA A N 1
ATOM 1276 C CA . ALA A 1 170 ? 7.027 -1.759 1.196 1.00 97.75 170 ALA A CA 1
ATOM 1277 C C . ALA A 1 170 ? 6.857 -2.779 0.059 1.00 97.75 170 ALA A C 1
ATOM 1279 O O . ALA A 1 170 ? 7.694 -2.832 -0.842 1.00 97.75 170 ALA A O 1
ATOM 1280 N N . ASN A 1 171 ? 5.758 -3.538 0.067 1.00 96.19 171 ASN A N 1
ATOM 1281 C CA . ASN A 1 171 ? 5.415 -4.440 -1.027 1.00 96.19 171 ASN A CA 1
ATOM 1282 C C . ASN A 1 171 ? 5.231 -3.687 -2.352 1.00 96.19 171 ASN A C 1
ATOM 1284 O O . ASN A 1 171 ? 5.867 -4.027 -3.346 1.00 96.19 171 ASN A O 1
ATOM 1288 N N . ASN A 1 172 ? 4.417 -2.629 -2.359 1.00 96.38 172 ASN A N 1
ATOM 1289 C CA . ASN A 1 172 ? 4.110 -1.902 -3.590 1.00 96.38 172 ASN A CA 1
ATOM 1290 C C . ASN A 1 172 ? 5.310 -1.096 -4.083 1.00 96.38 172 ASN A C 1
ATOM 1292 O O . ASN A 1 172 ? 5.507 -0.996 -5.283 1.00 96.38 172 ASN A O 1
ATOM 1296 N N . VAL A 1 173 ? 6.175 -0.586 -3.201 1.00 96.44 173 VAL A N 1
ATOM 1297 C CA . VAL A 1 173 ? 7.463 -0.013 -3.622 1.00 96.44 173 VAL A CA 1
ATOM 1298 C C . VAL A 1 173 ? 8.304 -1.064 -4.348 1.00 96.44 173 VAL A C 1
ATOM 1300 O O . VAL A 1 173 ? 8.838 -0.762 -5.411 1.00 96.44 173 VAL A O 1
ATOM 1303 N N . SER A 1 174 ? 8.385 -2.293 -3.835 1.00 93.50 174 SER A N 1
ATOM 1304 C CA . SER A 1 174 ? 9.099 -3.378 -4.521 1.00 93.50 174 SER A CA 1
ATOM 1305 C C . SER A 1 174 ? 8.508 -3.651 -5.909 1.00 93.50 174 SER A C 1
ATOM 1307 O O . SER A 1 174 ? 9.203 -3.509 -6.916 1.00 93.50 174 SER A O 1
ATOM 1309 N N . ALA A 1 175 ? 7.200 -3.923 -5.952 1.00 91.94 175 ALA A N 1
ATOM 1310 C CA . ALA A 1 175 ? 6.477 -4.356 -7.146 1.00 91.94 175 ALA A CA 1
ATOM 1311 C C . ALA A 1 175 ? 6.209 -3.248 -8.179 1.00 91.94 175 ALA A C 1
ATOM 1313 O O . ALA A 1 175 ? 5.849 -3.550 -9.308 1.00 91.94 175 ALA A O 1
ATOM 1314 N N . MET A 1 176 ? 6.326 -1.967 -7.816 1.00 94.69 176 MET A N 1
ATOM 1315 C CA . MET A 1 176 ? 6.026 -0.842 -8.717 1.00 94.69 176 MET A CA 1
ATOM 1316 C C . MET A 1 176 ? 7.242 0.029 -9.034 1.00 94.69 176 MET A C 1
ATOM 1318 O O . MET A 1 176 ? 7.233 0.723 -10.049 1.00 94.69 176 MET A O 1
ATOM 1322 N N . LEU A 1 177 ? 8.260 0.052 -8.164 1.00 95.62 177 LEU A N 1
ATOM 1323 C CA . LEU A 1 177 ? 9.431 0.925 -8.311 1.00 95.62 177 LEU A CA 1
ATOM 1324 C C . LEU A 1 177 ? 10.737 0.153 -8.515 1.00 95.62 177 LEU A C 1
ATOM 1326 O O . LEU A 1 177 ? 11.605 0.646 -9.231 1.00 95.62 177 LEU A O 1
ATOM 1330 N N . ILE A 1 178 ? 10.911 -1.021 -7.899 1.00 93.75 178 ILE A N 1
ATOM 1331 C CA . ILE A 1 178 ? 12.179 -1.764 -7.974 1.00 93.75 178 ILE A CA 1
ATOM 1332 C C . ILE A 1 178 ? 12.166 -2.711 -9.175 1.00 93.75 178 ILE A C 1
ATOM 1334 O O . ILE A 1 178 ? 12.895 -2.462 -10.135 1.00 93.75 178 ILE A O 1
ATOM 1338 N N . VAL A 1 179 ? 11.329 -3.751 -9.129 1.00 93.56 179 VAL A N 1
ATOM 1339 C CA . VAL A 1 179 ? 11.129 -4.714 -10.222 1.00 93.56 179 VAL A CA 1
ATOM 1340 C C . VAL A 1 179 ? 9.630 -4.803 -10.500 1.00 93.56 179 VAL A C 1
ATOM 1342 O O . VAL A 1 179 ? 8.899 -5.484 -9.786 1.00 93.56 179 VAL A O 1
ATOM 1345 N N . GLY A 1 180 ? 9.170 -4.052 -11.501 1.00 92.50 180 GLY A N 1
ATOM 1346 C CA . GLY A 1 180 ? 7.775 -4.046 -11.939 1.00 92.50 180 GLY A CA 1
ATOM 1347 C C . GLY A 1 180 ? 7.451 -5.211 -12.860 1.00 92.50 180 GLY A C 1
ATOM 1348 O O . GLY A 1 180 ? 8.329 -5.708 -13.553 1.00 92.50 180 GLY A O 1
ATOM 1349 N N . LEU A 1 181 ? 6.198 -5.646 -12.907 1.00 90.50 181 LEU A N 1
ATOM 1350 C CA . LEU A 1 181 ? 5.771 -6.634 -13.894 1.00 90.50 181 LEU A CA 1
ATOM 1351 C C . LEU A 1 181 ? 5.488 -5.940 -15.230 1.00 90.50 181 LEU A C 1
ATOM 1353 O O . LEU A 1 181 ? 4.640 -5.049 -15.286 1.00 90.50 181 LEU A O 1
ATOM 1357 N N . ALA A 1 182 ? 6.174 -6.354 -16.296 1.00 88.00 182 ALA A N 1
ATOM 1358 C CA . ALA A 1 182 ? 6.049 -5.730 -17.609 1.00 88.00 182 ALA A CA 1
ATOM 1359 C C . ALA A 1 182 ? 4.581 -5.682 -18.074 1.00 88.00 182 ALA A C 1
ATOM 1361 O O . ALA A 1 182 ? 3.875 -6.689 -18.055 1.00 88.00 182 ALA A O 1
ATOM 1362 N N . GLY A 1 183 ? 4.112 -4.498 -18.475 1.00 84.56 183 GLY A N 1
ATOM 1363 C CA . GLY A 1 183 ? 2.729 -4.285 -18.917 1.00 84.56 183 GLY A CA 1
ATOM 1364 C C . GLY A 1 183 ? 1.691 -4.119 -17.798 1.00 84.56 183 GLY A C 1
ATOM 1365 O O . GLY A 1 183 ? 0.549 -3.771 -18.096 1.00 84.56 183 GLY A O 1
ATOM 1366 N N . ASN A 1 184 ? 2.061 -4.274 -16.520 1.00 83.62 184 ASN A N 1
ATOM 1367 C CA . ASN A 1 184 ? 1.166 -4.076 -15.376 1.00 83.62 184 ASN A CA 1
ATOM 1368 C C . ASN A 1 184 ? 1.684 -2.971 -14.443 1.00 83.62 184 ASN A C 1
ATOM 1370 O O . ASN A 1 184 ? 2.468 -3.215 -13.531 1.00 83.62 184 ASN A O 1
ATOM 1374 N N . LEU A 1 185 ? 1.222 -1.734 -14.668 1.00 79.88 185 LEU A N 1
ATOM 1375 C CA . LEU A 1 185 ? 1.583 -0.567 -13.842 1.00 79.88 185 LEU A CA 1
ATOM 1376 C C . LEU A 1 185 ? 3.106 -0.431 -13.605 1.00 79.88 185 LEU A C 1
ATOM 1378 O O . LEU A 1 185 ? 3.541 0.009 -12.548 1.00 79.88 185 LEU A O 1
ATOM 1382 N N . ASP A 1 186 ? 3.917 -0.754 -14.605 1.00 86.88 186 ASP A N 1
ATOM 1383 C CA . ASP A 1 186 ? 5.384 -0.759 -14.568 1.00 86.88 186 ASP A CA 1
ATOM 1384 C C . ASP A 1 186 ? 6.024 0.587 -14.938 1.00 86.88 186 ASP A C 1
ATOM 1386 O O . ASP A 1 186 ? 7.234 0.764 -14.820 1.00 86.88 186 ASP A O 1
ATOM 1390 N N . GLY A 1 187 ? 5.226 1.576 -15.349 1.00 91.75 187 GLY A N 1
ATOM 1391 C CA . GLY A 1 187 ? 5.713 2.864 -15.862 1.00 91.75 187 GLY A CA 1
ATOM 1392 C C . GLY A 1 187 ? 6.517 3.735 -14.880 1.00 91.75 187 GLY A C 1
ATOM 1393 O O . GLY A 1 187 ? 6.950 4.823 -15.262 1.00 91.75 187 GLY A O 1
ATOM 1394 N N . LEU A 1 188 ? 6.695 3.304 -13.627 1.00 95.75 188 LEU A N 1
ATOM 1395 C CA . LEU A 1 188 ? 7.562 3.937 -12.623 1.00 95.75 188 LEU A CA 1
ATOM 1396 C C . LEU A 1 188 ? 8.715 3.030 -12.153 1.00 95.75 188 LEU A C 1
ATOM 1398 O O . LEU A 1 188 ? 9.498 3.454 -11.300 1.00 95.75 188 LEU A O 1
ATOM 1402 N N . ALA A 1 189 ? 8.839 1.819 -12.697 1.00 96.38 189 ALA A N 1
ATOM 1403 C CA . ALA A 1 189 ? 9.808 0.831 -12.250 1.00 96.38 189 ALA A CA 1
ATOM 1404 C C . ALA A 1 189 ? 11.208 1.086 -12.828 1.00 96.38 189 ALA A C 1
ATOM 1406 O O . ALA A 1 189 ? 11.370 1.485 -13.985 1.00 96.38 189 ALA A O 1
ATOM 1407 N N . LEU A 1 190 ? 12.237 0.849 -12.014 1.00 96.25 190 LEU A N 1
ATOM 1408 C CA . LEU A 1 190 ? 13.637 0.904 -12.438 1.00 96.25 190 LEU A CA 1
ATOM 1409 C C . LEU A 1 190 ? 14.007 -0.312 -13.301 1.00 96.25 190 LEU A C 1
ATOM 1411 O O . LEU A 1 190 ? 14.760 -0.187 -14.265 1.00 96.25 190 LEU A O 1
ATOM 1415 N N . TRP A 1 191 ? 13.438 -1.469 -12.970 1.00 96.12 191 TRP A N 1
ATOM 1416 C CA . TRP A 1 191 ? 13.553 -2.718 -13.713 1.00 96.12 191 TRP A CA 1
ATOM 1417 C C . TRP A 1 191 ? 12.168 -3.307 -13.947 1.00 96.12 191 TRP A C 1
ATOM 1419 O O . TRP A 1 191 ? 11.244 -3.051 -13.178 1.00 96.12 191 TRP A O 1
ATOM 1429 N N . THR A 1 192 ? 12.031 -4.105 -14.997 1.00 95.00 192 THR A N 1
ATOM 1430 C CA . THR A 1 192 ? 10.785 -4.787 -15.351 1.00 95.00 192 THR A CA 1
ATOM 1431 C C . THR A 1 192 ? 11.044 -6.271 -15.550 1.00 95.00 192 THR A C 1
ATOM 1433 O O . THR A 1 192 ? 12.047 -6.637 -16.151 1.00 95.00 192 THR A O 1
ATOM 1436 N N . LEU A 1 193 ? 10.179 -7.122 -15.012 1.00 92.19 193 LEU A N 1
ATOM 1437 C CA . LEU A 1 193 ? 10.195 -8.564 -15.205 1.00 92.19 193 LEU A CA 1
ATOM 1438 C C . LEU A 1 193 ? 9.209 -8.914 -16.319 1.00 92.19 193 LEU A C 1
ATOM 1440 O O . LEU A 1 193 ? 8.021 -8.606 -16.216 1.00 92.19 193 LEU A O 1
ATOM 1444 N N . GLU A 1 194 ? 9.699 -9.561 -17.371 1.00 89.62 194 GLU A N 1
ATOM 1445 C CA . GLU A 1 194 ? 8.862 -10.108 -18.438 1.00 89.62 194 GLU A CA 1
ATOM 1446 C C . GLU A 1 194 ? 8.401 -11.513 -18.038 1.00 89.62 194 GLU A C 1
ATOM 1448 O O . GLU A 1 194 ? 9.230 -12.407 -17.871 1.00 89.62 194 GLU A O 1
ATOM 1453 N N . VAL A 1 195 ? 7.088 -11.705 -17.874 1.00 82.25 195 VAL A N 1
ATOM 1454 C CA . VAL A 1 195 ? 6.505 -13.010 -17.530 1.00 82.25 195 VAL A CA 1
ATOM 1455 C C . VAL A 1 195 ? 5.551 -13.476 -18.624 1.00 82.25 195 VAL A C 1
ATOM 1457 O O . VAL A 1 195 ? 4.645 -12.746 -19.020 1.00 82.25 195 VAL A O 1
ATOM 1460 N N . ASP A 1 196 ? 5.730 -14.715 -19.074 1.00 78.06 196 ASP A N 1
ATOM 1461 C CA . ASP A 1 196 ? 4.778 -15.443 -19.909 1.00 78.06 196 ASP A CA 1
ATOM 1462 C C . ASP A 1 196 ? 3.820 -16.248 -19.021 1.00 78.06 196 ASP A C 1
ATOM 1464 O O . ASP A 1 196 ? 4.114 -17.370 -18.586 1.00 78.06 196 ASP A O 1
ATOM 1468 N N . PHE A 1 197 ? 2.654 -15.657 -18.764 1.00 70.81 197 PHE A N 1
ATOM 1469 C CA . PHE A 1 197 ? 1.599 -16.249 -17.947 1.00 70.81 197 PHE A CA 1
ATOM 1470 C C . PHE A 1 197 ? 0.873 -17.434 -18.603 1.00 70.81 197 PHE A C 1
ATOM 1472 O O . PHE A 1 197 ? 0.166 -18.158 -17.896 1.00 70.81 197 PHE A O 1
ATOM 1479 N N . ASP A 1 198 ? 1.058 -17.669 -19.905 1.00 67.75 198 ASP A N 1
ATOM 1480 C CA . ASP A 1 198 ? 0.409 -18.759 -20.642 1.00 67.75 198 ASP A CA 1
ATOM 1481 C C . ASP A 1 198 ? 1.248 -20.046 -20.634 1.00 67.75 198 ASP A C 1
ATOM 1483 O O . ASP A 1 198 ? 0.711 -21.150 -20.750 1.00 67.75 198 ASP A O 1
ATOM 1487 N N . SER A 1 199 ? 2.563 -19.924 -20.432 1.00 63.97 199 SER A N 1
ATOM 1488 C CA . SER A 1 199 ? 3.501 -21.057 -20.420 1.00 63.97 199 SER A CA 1
ATOM 1489 C C . SER A 1 199 ? 3.426 -21.944 -19.169 1.00 63.97 199 SER A C 1
ATOM 1491 O O . SER A 1 199 ? 3.912 -23.073 -19.185 1.00 63.97 199 SER A O 1
ATOM 1493 N N . GLY A 1 200 ? 2.842 -21.466 -18.064 1.00 55.62 200 GLY A N 1
ATOM 1494 C CA . GLY A 1 200 ? 2.748 -22.212 -16.802 1.00 55.62 200 GLY A CA 1
ATOM 1495 C C . GLY A 1 200 ? 4.071 -22.420 -16.042 1.00 55.62 200 GLY A C 1
ATOM 1496 O O . GLY A 1 200 ? 4.036 -22.801 -14.873 1.00 55.62 200 GLY A O 1
ATOM 1497 N N . GLU A 1 201 ? 5.228 -22.155 -16.658 1.00 55.31 201 GLU A N 1
ATOM 1498 C CA . GLU A 1 201 ? 6.554 -22.455 -16.093 1.00 55.31 201 GLU A CA 1
ATOM 1499 C C . GLU A 1 201 ? 7.116 -21.340 -15.193 1.00 55.31 201 GLU A C 1
ATOM 1501 O O . GLU A 1 201 ? 7.967 -21.600 -14.344 1.00 55.31 201 GLU A O 1
ATOM 1506 N N . GLN A 1 202 ? 6.624 -20.103 -15.311 1.00 54.19 202 GLN A N 1
ATOM 1507 C CA . GLN A 1 202 ? 7.250 -18.927 -14.681 1.00 54.19 202 GLN A CA 1
ATOM 1508 C C . GLN A 1 202 ? 6.645 -18.508 -13.329 1.00 54.19 202 GLN A C 1
ATOM 1510 O O . GLN A 1 202 ? 7.030 -17.491 -12.752 1.00 54.19 202 GLN A O 1
ATOM 1515 N N . PHE A 1 203 ? 5.752 -19.316 -12.750 1.00 52.41 203 PHE A N 1
ATOM 1516 C CA . PHE A 1 203 ? 5.140 -19.006 -11.450 1.00 52.41 203 PHE A CA 1
ATOM 1517 C C . PHE A 1 203 ? 6.102 -19.065 -10.261 1.00 52.41 203 PHE A C 1
ATOM 1519 O O . PHE A 1 203 ? 5.810 -18.485 -9.219 1.00 52.41 203 PHE A O 1
ATOM 1526 N N . ALA A 1 204 ? 7.248 -19.734 -10.406 1.00 43.62 204 ALA A N 1
ATOM 1527 C CA . ALA A 1 204 ? 8.230 -19.861 -9.332 1.00 43.62 204 ALA A CA 1
ATOM 1528 C C . ALA A 1 204 ? 9.002 -18.558 -9.038 1.00 43.62 204 ALA A C 1
ATOM 1530 O O . ALA A 1 204 ? 9.605 -18.461 -7.975 1.00 43.62 204 ALA A O 1
ATOM 1531 N N . VAL A 1 205 ? 8.982 -17.576 -9.951 1.00 43.22 205 VAL A N 1
ATOM 1532 C CA . VAL A 1 205 ? 9.778 -16.332 -9.854 1.00 43.22 205 VAL A CA 1
ATOM 1533 C C . VAL A 1 205 ? 8.984 -15.164 -9.238 1.00 43.22 205 VAL A C 1
ATOM 1535 O O . VAL A 1 205 ? 9.562 -14.162 -8.834 1.00 43.22 205 VAL A O 1
ATOM 1538 N N . LEU A 1 206 ? 7.658 -15.289 -9.115 1.00 44.81 206 LEU A N 1
ATOM 1539 C CA . LEU A 1 206 ? 6.761 -14.229 -8.620 1.00 44.81 206 LEU A CA 1
A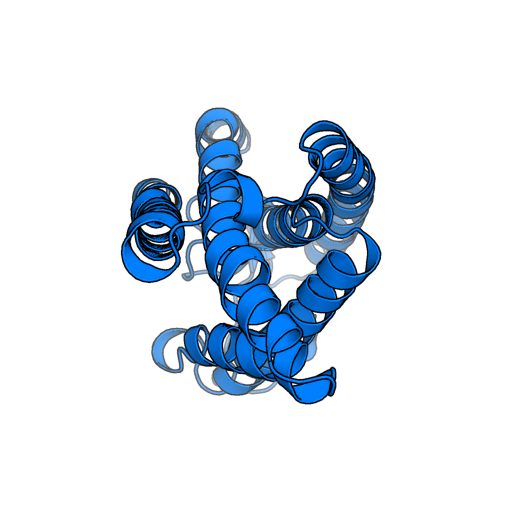TOM 1540 C C . LEU A 1 206 ? 6.542 -14.236 -7.089 1.00 44.81 206 LEU A C 1
ATOM 1542 O O . LEU A 1 206 ? 5.658 -13.531 -6.599 1.00 44.81 206 LEU A O 1
ATOM 1546 N N . LEU A 1 207 ? 7.311 -15.035 -6.340 1.00 39.84 207 LEU A N 1
ATOM 1547 C CA . LEU A 1 207 ? 7.256 -15.164 -4.874 1.00 39.84 207 LEU A CA 1
ATOM 1548 C C . LEU A 1 207 ? 8.560 -14.690 -4.228 1.00 39.84 207 LEU A C 1
ATOM 1550 O O . LEU A 1 207 ? 8.465 -14.125 -3.114 1.00 39.84 207 LEU A O 1
#

pLDDT: mean 93.24, std 10.34, range [39.84, 98.81]

Radius of gyration: 17.49 Å; chains: 1; bounding box: 44×35×40 Å